Protein AF-A0A2J6WFN1-F1 (afdb_monomer)

Radius of gyration: 19.61 Å; Cα contacts (8 Å, |Δi|>4): 203; chains: 1; bounding box: 42×47×47 Å

Sequence (189 aa):
MKKLEEILKKLKEGGFMSLSLKEKKAVIREESRLYKKTTKKEKGKILDEFVKLTGYSRCYASYVLRTYGKKVIVELENGKRSFLKDGMYAMLERHVKIEPIKSDIALYDKIFILSPVWAGNLPAAVRSFLEDYNDSLKGKDVYLVSVSGFGERNKKFQLKFRKYLGREPMDSLMLKEDDMNKNLYSEKV

Organism: NCBI:txid693075

Nearest PDB structures (foldseek):
  3edo-assembly2_B  TM=5.941E-01  e=1.017E-04  Lactobacillus acidophilus NCFM
  7ttt-assembly1_A  TM=6.298E-01  e=2.401E-01  Homo sapiens
  7rro-assembly1_KM  TM=6.562E-01  e=8.947E-01  Bos taurus
  7ttn-assembly1_A  TM=5.206E-01  e=3.963E-01  Homo sapiens
  6gwd-assembly1_E  TM=7.244E-01  e=2.289E+00  Ovis aries

Structure (mmCIF, N/CA/C/O backbone):
data_AF-A0A2J6WFN1-F1
#
_entry.id   AF-A0A2J6WFN1-F1
#
loop_
_atom_site.group_PDB
_atom_site.id
_atom_site.type_symbol
_atom_site.label_atom_id
_atom_site.label_alt_id
_atom_site.label_comp_id
_atom_site.label_asym_id
_atom_site.label_entity_id
_atom_site.label_seq_id
_atom_site.pdbx_PDB_ins_code
_atom_site.Cartn_x
_atom_site.Cartn_y
_atom_site.Cartn_z
_atom_site.occupancy
_atom_site.B_iso_or_equiv
_atom_site.auth_seq_id
_atom_site.auth_comp_id
_atom_site.auth_asym_id
_atom_site.auth_atom_id
_atom_site.pdbx_PDB_model_num
ATOM 1 N N . MET A 1 1 ? 0.881 25.210 17.581 1.00 45.09 1 MET A N 1
ATOM 2 C CA . MET A 1 1 ? -0.361 25.178 18.383 1.00 45.09 1 MET A CA 1
ATOM 3 C C . MET A 1 1 ? -1.504 25.908 17.689 1.00 45.09 1 MET A C 1
ATOM 5 O O . MET A 1 1 ? -2.469 25.233 17.375 1.00 45.09 1 MET A O 1
ATOM 9 N N . LYS A 1 2 ? -1.340 27.171 17.260 1.00 42.28 2 LYS A N 1
ATOM 10 C CA . LYS A 1 2 ? -2.363 27.927 16.496 1.00 42.28 2 LYS A CA 1
ATOM 11 C C . LYS A 1 2 ? -3.015 27.167 15.322 1.00 42.28 2 LYS A C 1
ATOM 13 O O . LYS A 1 2 ? -4.229 27.117 15.218 1.00 42.28 2 LYS A O 1
ATOM 18 N N . LYS A 1 3 ? -2.220 26.477 14.492 1.00 47.38 3 LYS A N 1
ATOM 19 C CA . LYS A 1 3 ? -2.728 25.682 13.353 1.00 47.38 3 LYS A CA 1
ATOM 20 C C . LYS A 1 3 ? -3.531 24.437 13.768 1.00 47.38 3 LYS A C 1
ATOM 22 O O . LYS A 1 3 ? -4.382 23.989 13.018 1.00 47.38 3 LYS A O 1
ATOM 27 N N . LEU A 1 4 ? -3.248 23.867 14.942 1.00 45.09 4 LEU A N 1
ATOM 28 C CA . LEU A 1 4 ? -3.974 22.714 15.488 1.00 45.09 4 LEU A CA 1
ATOM 29 C C . LEU A 1 4 ? -5.296 23.159 16.123 1.00 45.09 4 LEU A C 1
ATOM 31 O O . LEU A 1 4 ? -6.308 22.500 15.936 1.00 45.09 4 LEU A O 1
ATOM 35 N N . GLU A 1 5 ? -5.296 24.295 16.818 1.00 55.50 5 GLU A N 1
ATOM 36 C CA . GLU A 1 5 ? -6.499 24.907 17.392 1.00 55.50 5 GLU A CA 1
ATOM 37 C C . GLU A 1 5 ? -7.469 25.379 16.309 1.00 55.50 5 GLU A C 1
ATOM 39 O O . GLU A 1 5 ? -8.671 25.196 16.441 1.00 55.50 5 GLU A O 1
ATOM 44 N N . GLU A 1 6 ? -6.954 25.908 15.201 1.00 55.41 6 GLU A N 1
ATOM 45 C CA . GLU A 1 6 ? -7.758 26.287 14.039 1.00 55.41 6 GLU A CA 1
ATOM 46 C C . GLU A 1 6 ? -8.382 25.067 13.343 1.00 55.41 6 GLU A C 1
ATOM 48 O O . GLU A 1 6 ? -9.548 25.104 12.957 1.00 55.41 6 GLU A O 1
ATOM 53 N N . ILE A 1 7 ? -7.644 23.952 13.259 1.00 56.00 7 ILE A N 1
ATOM 54 C CA . ILE A 1 7 ? -8.185 22.664 12.801 1.00 56.00 7 ILE A CA 1
ATOM 55 C C . ILE A 1 7 ? -9.274 22.186 13.771 1.00 56.00 7 ILE A C 1
ATOM 57 O O . ILE A 1 7 ? -10.364 21.853 13.331 1.00 56.00 7 ILE A O 1
ATOM 61 N N . LEU A 1 8 ? -9.036 22.224 15.086 1.00 56.22 8 LEU A N 1
ATOM 62 C CA . LEU A 1 8 ? -10.018 21.851 16.117 1.00 56.22 8 LEU A CA 1
ATOM 63 C C . LEU A 1 8 ? -11.257 22.757 16.139 1.00 56.22 8 LEU A C 1
ATOM 65 O O . LEU A 1 8 ? -12.349 22.290 16.454 1.00 56.22 8 LEU A O 1
ATOM 69 N N . LYS A 1 9 ? -11.111 24.031 15.777 1.00 61.75 9 LYS A N 1
ATOM 70 C CA . LYS A 1 9 ? -12.220 24.975 15.623 1.00 61.75 9 LYS A CA 1
ATOM 71 C C . LYS A 1 9 ? -13.064 24.629 14.393 1.00 61.75 9 LYS A C 1
ATOM 73 O O . LYS A 1 9 ? -14.265 24.427 14.533 1.00 61.75 9 LYS A O 1
ATOM 78 N N . LYS A 1 10 ? -12.428 24.405 13.237 1.00 55.19 10 LYS A N 1
ATOM 79 C CA . LYS A 1 10 ? -13.101 23.920 12.015 1.00 55.19 10 LYS A CA 1
ATOM 80 C C . LYS A 1 10 ? -13.772 22.553 12.210 1.00 55.19 10 LYS A C 1
ATOM 82 O O . LYS A 1 10 ? -14.840 22.312 11.657 1.00 55.19 10 LYS A O 1
ATOM 87 N N . LEU A 1 11 ? -13.182 21.684 13.039 1.00 54.38 11 LEU A N 1
ATOM 88 C CA . LEU A 1 11 ? -13.750 20.394 13.453 1.00 54.38 11 LEU A CA 1
ATOM 89 C C . LEU A 1 11 ? -15.050 20.549 14.261 1.00 54.38 11 LEU A C 1
ATOM 91 O O . LEU A 1 11 ? -15.949 19.722 14.127 1.00 54.38 11 LEU A O 1
ATOM 95 N N . LYS A 1 12 ? -15.165 21.598 15.085 1.00 56.56 12 LYS A N 1
ATOM 96 C CA . LYS A 1 12 ? -16.368 21.896 15.881 1.00 56.56 12 LYS A CA 1
ATOM 97 C C . LYS A 1 12 ? -17.466 22.604 15.079 1.00 56.56 12 LYS A C 1
ATOM 99 O O . LYS A 1 12 ? -18.633 22.469 15.426 1.00 56.56 12 LYS A O 1
ATOM 104 N N . GLU A 1 13 ? -17.108 23.316 14.012 1.00 53.03 13 GLU A N 1
ATOM 105 C CA . GLU A 1 13 ? -18.018 24.147 13.202 1.00 53.03 13 GLU A CA 1
ATOM 106 C C . GLU A 1 13 ? -18.737 23.386 12.066 1.00 53.03 13 GLU A C 1
ATOM 108 O O . GLU A 1 13 ? -19.465 23.988 11.285 1.00 53.03 13 GLU A O 1
ATOM 113 N N . GLY A 1 14 ? -18.601 22.056 11.978 1.00 45.75 14 GLY A N 1
ATOM 114 C CA . GLY A 1 14 ? -19.477 21.239 11.126 1.00 45.75 14 GLY A CA 1
ATOM 115 C C . GLY A 1 14 ? -19.187 21.294 9.622 1.00 45.75 14 GLY A C 1
ATOM 116 O O . GLY A 1 14 ? -20.071 20.973 8.832 1.00 45.75 14 GLY A O 1
ATOM 117 N N . GLY A 1 15 ? -17.955 21.631 9.217 1.00 44.47 15 GLY A N 1
ATOM 118 C CA . GLY A 1 15 ? -17.466 21.516 7.835 1.00 44.47 15 GLY A CA 1
ATOM 119 C C . GLY A 1 15 ? -17.347 20.058 7.371 1.00 44.47 15 GLY A C 1
ATOM 120 O O . GLY A 1 15 ? -16.253 19.530 7.176 1.00 44.47 15 GLY A O 1
ATOM 121 N N . PHE A 1 16 ? -18.483 19.380 7.244 1.00 44.78 16 PHE A N 1
ATOM 122 C CA . PHE A 1 16 ? -18.628 18.022 6.740 1.00 44.78 16 PHE A CA 1
ATOM 123 C C . PHE A 1 16 ? -18.402 18.006 5.230 1.00 44.78 16 PHE A C 1
ATOM 125 O O . PHE A 1 16 ? -19.349 18.051 4.460 1.00 44.78 16 PHE A O 1
ATOM 132 N N . MET A 1 17 ? -17.147 17.965 4.795 1.00 46.38 17 MET A N 1
ATOM 133 C CA . MET A 1 17 ? -16.710 17.067 3.724 1.00 46.38 17 MET A CA 1
ATOM 134 C C . MET A 1 17 ? -15.228 17.290 3.444 1.00 46.38 17 MET A C 1
ATOM 136 O O . MET A 1 17 ? -14.791 18.338 2.984 1.00 46.38 17 MET A O 1
ATOM 140 N N . SER A 1 18 ? -14.474 16.222 3.684 1.00 61.22 18 SER A N 1
ATOM 141 C CA . SER A 1 18 ? -13.062 16.040 3.359 1.00 61.22 18 SER A CA 1
ATOM 142 C C . SER A 1 18 ? -12.063 16.805 4.234 1.00 61.22 18 SER A C 1
ATOM 144 O O . SER A 1 18 ? -11.440 17.782 3.835 1.00 61.22 18 SER A O 1
ATOM 146 N N . LEU A 1 19 ? -11.770 16.237 5.412 1.00 71.25 19 LEU A N 1
ATOM 147 C CA . LEU A 1 19 ? -10.409 16.359 5.933 1.00 71.25 19 LEU A CA 1
ATOM 148 C C . LEU A 1 19 ? -9.429 16.003 4.806 1.00 71.25 19 LEU A C 1
ATOM 150 O O . LEU A 1 19 ? -9.542 14.929 4.198 1.00 71.25 19 LEU A O 1
ATOM 154 N N . SER A 1 20 ? -8.448 16.865 4.560 1.00 76.56 20 SER A N 1
ATOM 155 C CA . SER A 1 20 ? -7.338 16.551 3.664 1.00 76.56 20 SER A CA 1
ATOM 156 C C . SER A 1 20 ? -6.616 15.289 4.146 1.00 76.56 20 SER A C 1
ATOM 158 O O . SER A 1 20 ? -6.643 14.943 5.331 1.00 76.56 20 SER A O 1
ATOM 160 N N . LEU A 1 21 ? -5.890 14.597 3.263 1.00 78.19 21 LEU A N 1
ATOM 161 C CA . LEU A 1 21 ? -5.105 13.416 3.661 1.00 78.19 21 LEU A CA 1
ATOM 162 C C . LEU A 1 21 ? -4.118 13.721 4.796 1.00 78.19 21 LEU A C 1
ATOM 164 O O . LEU A 1 21 ? -3.837 12.862 5.636 1.00 78.19 21 LEU A O 1
ATOM 168 N N . LYS A 1 22 ? -3.596 14.951 4.838 1.00 81.38 22 LYS A N 1
ATOM 169 C CA . LYS A 1 22 ? -2.694 15.414 5.893 1.00 81.38 22 LYS A CA 1
ATOM 170 C C . LYS A 1 22 ? -3.413 15.529 7.235 1.00 81.38 22 LYS A C 1
ATOM 172 O O . LYS A 1 22 ? -2.872 15.083 8.246 1.00 81.38 22 LYS A O 1
ATOM 177 N N . GLU A 1 23 ? -4.625 16.071 7.240 1.00 84.00 23 GLU A N 1
ATOM 178 C CA . GLU A 1 23 ? -5.459 16.167 8.440 1.00 84.00 23 GLU A CA 1
ATOM 179 C C . GLU A 1 23 ? -5.938 14.786 8.888 1.00 84.00 23 GLU A C 1
ATOM 181 O O . GLU A 1 23 ? -5.760 14.445 10.054 1.00 84.00 23 GLU A O 1
ATOM 186 N N . LYS A 1 24 ? -6.407 13.930 7.967 1.00 86.19 24 LYS A N 1
ATOM 187 C CA . LYS A 1 24 ? -6.761 12.531 8.268 1.00 86.19 24 LYS A CA 1
ATOM 188 C C . LYS A 1 24 ? -5.597 11.791 8.931 1.00 86.19 24 LYS A C 1
ATOM 190 O O . LYS A 1 24 ? -5.793 11.132 9.948 1.00 86.19 24 LYS A O 1
ATOM 195 N N . LYS A 1 25 ? -4.368 11.932 8.416 1.00 88.19 25 LYS A N 1
ATOM 196 C CA . LYS A 1 25 ? -3.161 11.344 9.033 1.00 88.19 25 LYS A CA 1
ATOM 197 C C . LYS A 1 25 ? -2.904 11.875 10.445 1.00 88.19 25 LYS A C 1
ATOM 199 O O . LYS A 1 25 ? -2.521 11.096 11.316 1.00 88.19 25 LYS A O 1
ATOM 204 N N . ALA A 1 26 ? -3.099 13.174 10.675 1.00 88.81 26 ALA A N 1
ATOM 205 C CA . ALA A 1 26 ? -2.935 13.770 11.997 1.00 88.81 26 ALA A CA 1
ATOM 206 C C . ALA A 1 26 ? -3.977 13.233 12.991 1.00 88.81 26 ALA A C 1
ATOM 208 O O . ALA A 1 26 ? -3.600 12.820 14.084 1.00 88.81 26 ALA A O 1
ATOM 209 N N . VAL A 1 27 ? -5.246 13.148 12.585 1.00 90.06 27 VAL A N 1
ATOM 210 C CA . VAL A 1 27 ? -6.333 12.586 13.402 1.00 90.06 27 VAL A CA 1
ATOM 211 C C . VAL A 1 27 ? -6.066 11.117 13.729 1.00 90.06 27 VAL A C 1
ATOM 213 O O . VAL A 1 27 ? -6.077 10.748 14.897 1.00 90.06 27 VAL A O 1
ATOM 216 N N . ILE A 1 28 ? -5.728 10.283 12.733 1.00 92.62 28 ILE A N 1
ATOM 217 C CA . ILE A 1 28 ? -5.392 8.863 12.954 1.00 92.62 28 ILE A CA 1
ATOM 218 C C . ILE A 1 28 ? -4.278 8.724 14.000 1.00 92.62 28 ILE A C 1
ATOM 220 O O . ILE A 1 28 ? -4.342 7.851 14.869 1.00 92.62 28 ILE A O 1
ATOM 224 N N . ARG A 1 29 ? -3.246 9.576 13.932 1.00 92.75 29 ARG A N 1
ATOM 225 C CA . ARG A 1 29 ? -2.127 9.532 14.876 1.00 92.75 29 ARG A CA 1
ATOM 226 C C . ARG A 1 29 ? -2.580 9.743 16.315 1.00 92.75 29 ARG A C 1
ATOM 228 O O . ARG A 1 29 ? -2.153 8.974 17.174 1.00 92.75 29 ARG A O 1
ATOM 235 N N . GLU A 1 30 ? -3.403 10.752 16.571 1.00 91.50 30 GLU A N 1
ATOM 236 C CA . GLU A 1 30 ? -3.845 11.063 17.933 1.00 91.50 30 GLU A CA 1
ATOM 237 C C . GLU A 1 30 ? -4.893 10.057 18.430 1.00 91.50 30 GLU A C 1
ATOM 239 O O . GLU A 1 30 ? -4.715 9.461 19.494 1.00 91.50 30 GLU A O 1
ATOM 244 N N . GLU A 1 31 ? -5.899 9.747 17.611 1.00 92.62 31 GLU A N 1
ATOM 245 C CA . GLU A 1 31 ? -6.981 8.818 17.966 1.00 92.62 31 GLU A CA 1
ATOM 246 C C . GLU A 1 31 ? -6.478 7.389 18.193 1.00 92.62 31 GLU A C 1
ATOM 248 O O . GLU A 1 31 ? -6.938 6.686 19.092 1.00 92.62 31 GLU A O 1
ATOM 253 N N . SER A 1 32 ? -5.471 6.941 17.433 1.00 93.31 32 SER A N 1
ATOM 254 C CA . SER A 1 32 ? -4.923 5.588 17.598 1.00 93.31 32 SER A CA 1
ATOM 255 C C . SER A 1 32 ? -4.278 5.369 18.969 1.00 93.31 32 SER A C 1
ATOM 257 O O . SER A 1 32 ? -4.286 4.247 19.482 1.00 93.31 32 SER A O 1
ATOM 259 N N . ARG A 1 33 ? -3.712 6.421 19.578 1.00 92.38 33 ARG A N 1
ATOM 260 C CA . ARG A 1 33 ? -3.090 6.348 20.908 1.00 92.38 33 ARG A CA 1
ATOM 261 C C . ARG A 1 33 ? -4.142 6.130 21.979 1.00 92.38 33 ARG A C 1
ATOM 263 O O . ARG A 1 33 ? -3.936 5.280 22.844 1.00 92.38 33 ARG A O 1
ATOM 270 N N . LEU A 1 34 ? -5.246 6.872 21.890 1.00 91.44 34 LEU A N 1
ATOM 271 C CA . LEU A 1 34 ? -6.394 6.708 22.770 1.00 91.44 34 LEU A CA 1
ATOM 272 C C . LEU A 1 34 ? -6.984 5.322 22.550 1.00 91.44 34 LEU A C 1
ATOM 274 O O . LEU A 1 34 ? -6.896 4.492 23.447 1.00 91.44 34 LEU A O 1
ATOM 278 N N . TYR A 1 35 ? -7.420 5.012 21.327 1.00 93.69 35 TYR A N 1
ATOM 279 C CA . TYR A 1 35 ? -8.060 3.748 20.962 1.00 93.69 35 TYR A CA 1
ATOM 280 C C . TYR A 1 35 ? -7.323 2.504 21.484 1.00 93.69 35 TYR A C 1
ATOM 282 O O . TYR A 1 35 ? -7.956 1.553 21.933 1.00 93.69 35 TYR A O 1
ATOM 290 N N . LYS A 1 36 ? -5.985 2.483 21.472 1.00 93.00 36 LYS A N 1
ATOM 291 C CA . LYS A 1 36 ? -5.198 1.343 21.977 1.00 93.00 36 LYS A CA 1
ATOM 292 C C . LYS A 1 36 ? -5.225 1.178 23.501 1.00 93.00 36 LYS A C 1
ATOM 294 O O . LYS A 1 36 ? -5.060 0.053 23.962 1.00 93.00 36 LYS A O 1
ATOM 299 N N . LYS A 1 37 ? -5.423 2.257 24.261 1.00 93.06 37 LYS A N 1
ATOM 300 C CA . LYS A 1 37 ? -5.356 2.284 25.733 1.00 93.06 37 LYS A CA 1
ATOM 301 C C . LYS A 1 37 ? -6.715 2.169 26.431 1.00 93.06 37 LYS A C 1
ATOM 303 O O . LYS A 1 37 ? -6.742 1.951 27.634 1.00 93.06 37 LYS A O 1
ATOM 308 N N . THR A 1 38 ? -7.826 2.316 25.710 1.00 92.38 38 THR A N 1
ATOM 309 C CA . THR A 1 38 ? -9.173 2.357 26.311 1.00 92.38 38 THR A CA 1
ATOM 310 C C . THR A 1 38 ? -9.865 0.989 26.390 1.00 92.38 38 THR A C 1
ATOM 312 O O . THR A 1 38 ? -9.497 0.008 25.724 1.00 92.38 38 THR A O 1
ATOM 315 N N . THR A 1 39 ? -10.936 0.956 27.188 1.00 93.06 39 THR A N 1
ATOM 316 C CA . THR A 1 39 ? -11.862 -0.174 27.330 1.00 93.06 39 THR A CA 1
ATOM 317 C C . THR A 1 39 ? -12.743 -0.400 26.088 1.00 93.06 39 THR A C 1
ATOM 319 O O . THR A 1 39 ? -12.884 0.458 25.217 1.00 93.06 39 THR A O 1
ATOM 322 N N . LYS A 1 40 ? -13.406 -1.564 25.995 1.00 91.00 40 LYS A N 1
ATOM 323 C CA . LYS A 1 40 ? -14.287 -1.913 24.858 1.00 91.00 40 LYS A CA 1
ATOM 324 C C . LYS A 1 40 ? -15.426 -0.901 24.643 1.00 91.00 40 LYS A C 1
ATOM 326 O O . LYS A 1 40 ? -15.748 -0.597 23.497 1.00 91.00 40 LYS A O 1
ATOM 331 N N . LYS A 1 41 ? -16.019 -0.379 25.723 1.00 92.00 41 LYS A N 1
ATOM 332 C CA . LYS A 1 41 ? -17.135 0.582 25.662 1.00 92.00 41 LYS A CA 1
ATOM 333 C C . LYS A 1 41 ? -16.688 1.922 25.074 1.00 92.00 41 LYS A C 1
ATOM 335 O O . LYS A 1 41 ? -17.336 2.459 24.183 1.00 92.00 41 LYS A O 1
ATOM 340 N N . GLU A 1 42 ? -15.559 2.435 25.544 1.00 92.25 42 GLU A N 1
ATOM 341 C CA . GLU A 1 42 ? -14.969 3.696 25.078 1.00 92.25 42 GLU A CA 1
ATOM 342 C C . GLU A 1 42 ? -14.460 3.603 23.633 1.00 92.25 42 GLU A C 1
ATOM 344 O O . GLU A 1 42 ? -14.675 4.528 22.855 1.00 92.25 42 GLU A O 1
ATOM 349 N N . LYS A 1 43 ? -13.892 2.459 23.226 1.00 93.88 43 LYS A N 1
ATOM 350 C CA . LYS A 1 43 ? -13.533 2.191 21.821 1.00 93.88 43 LYS A CA 1
ATOM 351 C C . LYS A 1 43 ? -14.718 2.352 20.873 1.00 93.88 43 LYS A C 1
ATOM 353 O O . LYS A 1 43 ? -14.530 2.833 19.761 1.00 93.88 43 LYS A O 1
ATOM 358 N N . GLY A 1 44 ? -15.918 1.953 21.302 1.00 94.50 44 GLY A N 1
ATOM 359 C CA . GLY A 1 44 ? -17.145 2.149 20.530 1.00 94.50 44 GLY A CA 1
ATOM 360 C C . GLY A 1 44 ? -17.389 3.624 20.213 1.00 94.50 44 GLY A C 1
ATOM 361 O O . GLY A 1 44 ? -17.542 3.964 19.043 1.00 94.50 44 GLY A O 1
ATOM 362 N N . LYS A 1 45 ? -17.305 4.486 21.236 1.00 94.00 45 LYS A N 1
ATOM 363 C CA . LYS A 1 45 ? -17.482 5.941 21.103 1.00 94.00 45 LYS A CA 1
ATOM 364 C C . LYS A 1 45 ? -16.425 6.574 20.196 1.00 94.00 45 LYS A C 1
ATOM 366 O O . LYS A 1 45 ? -16.775 7.310 19.282 1.00 94.00 45 LYS A O 1
ATOM 371 N N . ILE A 1 46 ? -15.152 6.214 20.391 1.00 93.44 46 ILE A N 1
ATOM 372 C CA . ILE A 1 46 ? -14.050 6.692 19.539 1.00 93.44 46 ILE A CA 1
ATOM 373 C C . ILE A 1 46 ? -14.299 6.321 18.077 1.00 93.44 46 ILE A C 1
ATOM 375 O O . ILE A 1 46 ? -14.087 7.137 17.187 1.00 93.44 46 ILE A O 1
ATOM 379 N N . LEU A 1 47 ? -14.763 5.097 17.802 1.00 94.75 47 LEU A N 1
ATOM 380 C CA . LEU A 1 47 ? -15.060 4.685 16.431 1.00 94.75 47 LEU A CA 1
ATOM 381 C C . LEU A 1 47 ? -16.232 5.461 15.831 1.00 94.75 47 LEU A C 1
ATOM 383 O O . LEU A 1 47 ? -16.163 5.794 14.653 1.00 94.75 47 LEU A O 1
ATOM 387 N N . ASP A 1 48 ? -17.282 5.744 16.603 1.00 92.75 48 ASP A N 1
ATOM 388 C CA . ASP A 1 48 ? -18.429 6.526 16.126 1.00 92.75 48 ASP A CA 1
ATOM 389 C C . ASP A 1 48 ? -17.992 7.939 15.710 1.00 92.75 48 ASP A C 1
ATOM 391 O O . ASP A 1 48 ? -18.268 8.374 14.590 1.00 92.75 48 ASP A O 1
ATOM 395 N N . GLU A 1 49 ? -17.234 8.621 16.572 1.00 90.25 49 GLU A N 1
ATOM 396 C CA . GLU A 1 49 ? -16.699 9.962 16.308 1.00 90.25 49 GLU A CA 1
ATOM 397 C C . GLU A 1 49 ? -15.703 9.961 15.144 1.00 90.25 49 GLU A C 1
ATOM 399 O O . GLU A 1 49 ? -15.790 10.788 14.237 1.00 90.25 49 GLU A O 1
ATOM 404 N N . PHE A 1 50 ? -14.789 8.992 15.116 1.00 90.50 50 PHE A N 1
ATOM 405 C CA . PHE A 1 50 ? -13.768 8.893 14.081 1.00 90.50 50 PHE A CA 1
ATOM 406 C C . PHE A 1 50 ? -14.357 8.579 12.698 1.00 90.50 50 PHE A C 1
ATOM 408 O O . PHE A 1 50 ? -13.911 9.144 11.698 1.00 90.50 50 PHE A O 1
ATOM 415 N N . VAL A 1 51 ? -15.367 7.706 12.617 1.00 91.44 51 VAL A N 1
ATOM 416 C CA . VAL A 1 51 ? -16.099 7.424 11.368 1.00 91.44 51 VAL A CA 1
ATOM 417 C C . VAL A 1 51 ? -16.817 8.678 10.890 1.00 91.44 51 VAL A C 1
ATOM 419 O O . VAL A 1 51 ? -16.657 9.063 9.732 1.00 91.44 51 VAL A O 1
ATOM 422 N N . LYS A 1 52 ? -17.535 9.353 11.796 1.00 86.88 52 LYS A N 1
ATOM 423 C CA . LYS A 1 52 ? -18.232 10.610 11.510 1.00 86.88 52 LYS A CA 1
ATOM 424 C C . LYS A 1 52 ? -17.270 11.678 10.976 1.00 86.88 52 LYS A C 1
ATOM 426 O O . LYS A 1 52 ? -17.606 12.399 10.044 1.00 86.88 52 LYS A O 1
ATOM 431 N N . LEU A 1 53 ? -16.063 11.736 11.533 1.00 84.56 53 LEU A N 1
ATOM 432 C CA . LEU A 1 53 ? -15.048 12.715 11.173 1.00 84.56 53 LEU A CA 1
ATOM 433 C C . LEU A 1 53 ? -14.317 12.406 9.853 1.00 84.56 53 LEU A C 1
ATOM 435 O O . LEU A 1 53 ? -14.019 13.302 9.064 1.00 84.56 53 LEU A O 1
ATOM 439 N N . THR A 1 54 ? -13.961 11.144 9.620 1.00 85.06 54 THR A N 1
ATOM 440 C CA . THR A 1 54 ? -13.093 10.761 8.492 1.00 85.06 54 THR A CA 1
ATOM 441 C C . THR A 1 54 ? -13.852 10.272 7.263 1.00 85.06 54 THR A C 1
ATOM 443 O O . THR A 1 54 ? -13.276 10.258 6.169 1.00 85.06 54 THR A O 1
ATOM 446 N N . GLY A 1 55 ? -15.112 9.864 7.441 1.00 84.69 55 GLY A N 1
ATOM 447 C CA . GLY A 1 55 ? -15.923 9.184 6.431 1.00 84.69 55 GLY A CA 1
ATOM 448 C C . GLY A 1 55 ? -15.503 7.733 6.175 1.00 84.69 55 GLY A C 1
ATOM 449 O O . GLY A 1 55 ? -15.945 7.129 5.204 1.00 84.69 55 GLY A O 1
ATOM 450 N N . TYR A 1 56 ? -14.615 7.160 6.992 1.00 89.31 56 TYR A N 1
ATOM 451 C CA . TYR A 1 56 ? -14.179 5.773 6.828 1.00 89.31 56 TYR A CA 1
ATOM 452 C C . TYR A 1 56 ? -15.245 4.777 7.272 1.00 89.31 56 TYR A C 1
ATOM 454 O O . TYR A 1 56 ? -16.003 5.035 8.202 1.00 89.31 56 TYR A O 1
ATOM 462 N N . SER A 1 57 ? -15.246 3.583 6.673 1.00 91.19 57 SER A N 1
ATOM 463 C CA . SER A 1 57 ? -16.058 2.485 7.196 1.00 91.19 57 SER A CA 1
ATOM 464 C C . SER A 1 57 ? -15.608 2.127 8.614 1.00 91.19 57 SER A C 1
ATOM 466 O O . SER A 1 57 ? -14.419 2.179 8.943 1.00 91.19 57 SER A O 1
ATOM 468 N N . ARG A 1 58 ? -16.549 1.712 9.467 1.00 93.62 58 ARG A N 1
ATOM 469 C CA . ARG A 1 58 ? -16.248 1.331 10.857 1.00 93.62 58 ARG A CA 1
ATOM 470 C C . ARG A 1 58 ? -15.192 0.226 10.952 1.00 93.62 58 ARG A C 1
ATOM 472 O O . ARG A 1 58 ? -14.344 0.253 11.843 1.00 93.62 58 ARG A O 1
ATOM 479 N N . CYS A 1 59 ? -15.225 -0.728 10.020 1.00 92.62 59 CYS A N 1
ATOM 480 C CA . CYS A 1 59 ? -14.237 -1.799 9.938 1.00 92.62 59 CYS A CA 1
ATOM 481 C C . CYS A 1 59 ? -12.838 -1.238 9.651 1.00 92.62 59 CYS A C 1
ATOM 483 O O . CYS A 1 59 ? -11.893 -1.522 10.391 1.00 92.62 59 CYS A O 1
ATOM 485 N N . TYR A 1 60 ? -12.714 -0.377 8.635 1.00 91.44 60 TYR A N 1
ATOM 486 C CA . TYR A 1 60 ? -11.439 0.247 8.295 1.00 91.44 60 TYR A CA 1
ATOM 487 C C . TYR A 1 60 ? -10.937 1.176 9.407 1.00 91.44 60 TYR A C 1
ATOM 489 O O . TYR A 1 60 ? -9.754 1.148 9.734 1.00 91.44 60 TYR A O 1
ATOM 497 N N . ALA A 1 61 ? -11.832 1.920 10.060 1.00 94.19 61 ALA A N 1
ATOM 498 C CA . ALA A 1 61 ? -11.525 2.721 11.241 1.00 94.19 61 ALA A CA 1
ATOM 499 C C . ALA A 1 61 ? -10.919 1.877 12.376 1.00 94.19 61 ALA A C 1
ATOM 501 O O . ALA A 1 61 ? -9.847 2.196 12.892 1.00 94.19 61 ALA A O 1
ATOM 502 N N . SER A 1 62 ? -11.550 0.753 12.734 1.00 95.44 62 SER A N 1
ATOM 503 C CA . SER A 1 62 ? -11.013 -0.151 13.761 1.00 95.44 62 SER A CA 1
ATOM 504 C C . SER A 1 62 ? -9.652 -0.714 13.372 1.00 95.44 62 SER A C 1
ATOM 506 O O . SER A 1 62 ? -8.746 -0.783 14.208 1.00 95.44 62 SER A O 1
ATOM 508 N N . TYR A 1 63 ? -9.501 -1.106 12.106 1.00 94.06 63 TYR A N 1
ATOM 509 C CA . TYR A 1 63 ? -8.249 -1.621 11.579 1.00 94.06 63 TYR A CA 1
ATOM 510 C C . TYR A 1 63 ? -7.141 -0.568 11.664 1.00 94.06 63 TYR A C 1
ATOM 512 O O . TYR A 1 63 ? -6.139 -0.809 12.336 1.00 94.06 63 TYR A O 1
ATOM 520 N N . VAL A 1 64 ? -7.339 0.611 11.064 1.00 93.62 64 VAL A N 1
ATOM 521 C CA . VAL A 1 64 ? -6.310 1.654 10.978 1.00 93.62 64 VAL A CA 1
ATOM 522 C C . VAL A 1 64 ? -5.895 2.146 12.361 1.00 93.62 64 VAL A C 1
ATOM 524 O O . VAL A 1 64 ? -4.703 2.273 12.616 1.00 93.62 64 VAL A O 1
ATOM 527 N N . LEU A 1 65 ? -6.832 2.336 13.299 1.00 94.94 65 LEU A N 1
ATOM 528 C CA . LEU A 1 65 ? -6.499 2.766 14.662 1.00 94.94 65 LEU A CA 1
ATOM 529 C C . LEU A 1 65 ? -5.729 1.684 15.436 1.00 94.94 65 LEU A C 1
ATOM 531 O O . LEU A 1 65 ? -4.807 1.993 16.195 1.00 94.94 65 LEU A O 1
ATOM 535 N N . ARG A 1 66 ? -6.055 0.403 15.224 1.00 93.81 66 ARG A N 1
ATOM 536 C CA . ARG A 1 66 ? -5.373 -0.733 15.866 1.00 93.81 66 ARG A CA 1
ATOM 537 C C . ARG A 1 66 ? -3.962 -0.944 15.322 1.00 93.81 66 ARG A C 1
ATOM 539 O O . ARG A 1 66 ? -3.043 -1.227 16.095 1.00 93.81 66 ARG A O 1
ATOM 546 N N . THR A 1 67 ? -3.790 -0.839 14.008 1.00 90.88 67 THR A N 1
ATOM 547 C CA . THR A 1 67 ? -2.531 -1.146 13.317 1.00 90.88 67 THR A CA 1
ATOM 548 C C . THR A 1 67 ? -1.634 0.068 13.135 1.00 90.88 67 THR A C 1
ATOM 550 O O . THR A 1 67 ? -0.460 -0.115 12.832 1.00 90.88 67 THR A O 1
ATOM 553 N N . TYR A 1 68 ? -2.121 1.290 13.386 1.00 91.00 68 TYR A N 1
ATOM 554 C CA . TYR A 1 68 ? -1.335 2.511 13.224 1.00 91.00 68 TYR A CA 1
ATOM 555 C C . TYR A 1 68 ? 0.049 2.400 13.881 1.00 91.00 68 TYR A C 1
ATOM 557 O O . TYR A 1 68 ? 0.165 2.069 15.063 1.00 91.00 68 TYR A O 1
ATOM 565 N N . GLY A 1 69 ? 1.108 2.666 13.118 1.00 82.81 69 GLY A N 1
ATOM 566 C CA . GLY A 1 69 ? 2.496 2.568 13.578 1.00 82.81 69 GLY A CA 1
ATOM 567 C C . GLY A 1 69 ? 3.109 1.162 13.527 1.00 82.81 69 GLY A C 1
ATOM 568 O O . GLY A 1 69 ? 4.329 1.057 13.609 1.00 82.81 69 GLY A O 1
ATOM 569 N N . LYS A 1 70 ? 2.321 0.096 13.325 1.00 82.75 70 LYS A N 1
ATOM 570 C CA . LYS A 1 70 ? 2.861 -1.223 12.974 1.00 82.75 70 LYS A CA 1
ATOM 571 C C . LYS A 1 70 ? 3.271 -1.202 11.503 1.00 82.75 70 LYS A C 1
ATOM 573 O O . LYS A 1 70 ? 2.468 -0.855 10.640 1.00 82.75 70 LYS A O 1
ATOM 578 N N . LYS 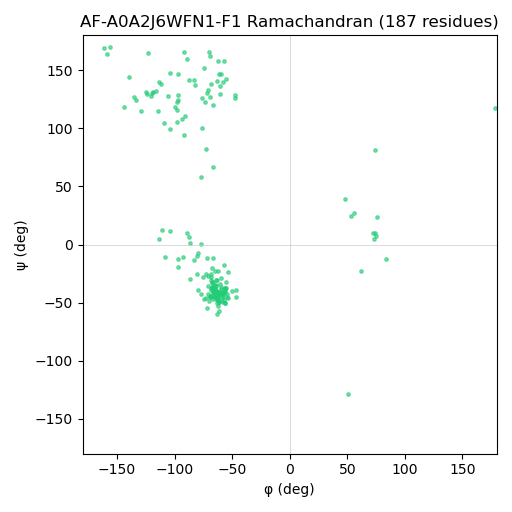A 1 71 ? 4.520 -1.565 11.220 1.00 76.00 71 LYS A N 1
ATOM 579 C CA . LYS A 1 71 ? 5.040 -1.730 9.860 1.00 76.00 71 LYS A CA 1
ATOM 580 C C . LYS A 1 71 ? 5.589 -3.142 9.735 1.00 76.00 71 LYS A C 1
ATOM 582 O O . LYS A 1 71 ? 6.37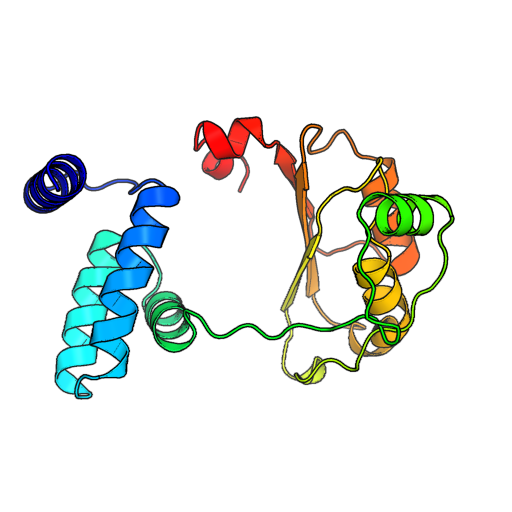4 -3.559 10.581 1.00 76.00 71 LYS A O 1
ATOM 587 N N . VAL A 1 72 ? 5.183 -3.855 8.693 1.00 70.88 72 VAL A N 1
ATOM 588 C CA . VAL A 1 72 ? 5.878 -5.066 8.255 1.00 70.88 72 VAL A CA 1
ATOM 589 C C . VAL A 1 72 ? 6.849 -4.607 7.180 1.00 70.88 72 VAL A C 1
ATOM 591 O O . VAL A 1 72 ? 6.427 -4.155 6.119 1.00 70.88 72 VAL A O 1
ATOM 594 N N . ILE A 1 73 ? 8.136 -4.604 7.511 1.00 73.06 73 ILE A N 1
ATOM 595 C CA . ILE A 1 73 ? 9.202 -4.286 6.566 1.00 73.06 73 ILE A CA 1
ATOM 596 C C . ILE A 1 73 ? 9.731 -5.621 6.065 1.00 73.06 73 ILE A C 1
ATOM 598 O O . ILE A 1 73 ? 10.022 -6.499 6.871 1.00 73.06 73 ILE A O 1
ATOM 602 N N . VAL A 1 74 ? 9.804 -5.754 4.747 1.00 71.75 74 VAL A N 1
ATOM 603 C CA . VAL A 1 74 ? 10.540 -6.824 4.081 1.00 71.75 74 VAL A CA 1
ATOM 604 C C . VAL A 1 74 ? 11.868 -6.220 3.650 1.00 71.75 74 VAL A C 1
ATOM 606 O O . VAL A 1 74 ? 11.886 -5.215 2.927 1.00 71.75 74 VAL A O 1
ATOM 609 N N . GLU A 1 75 ? 12.968 -6.753 4.172 1.00 73.19 75 GLU A N 1
ATOM 610 C CA . GLU A 1 75 ? 14.307 -6.282 3.830 1.00 73.19 75 GLU A CA 1
ATOM 611 C C . GLU A 1 75 ? 14.870 -7.021 2.613 1.00 73.19 75 GLU A C 1
ATOM 613 O O . GLU A 1 75 ? 14.398 -8.084 2.215 1.00 73.19 75 GLU A O 1
ATOM 618 N N . LEU A 1 76 ? 15.865 -6.401 1.978 1.00 72.12 76 LEU A N 1
ATOM 619 C CA . LEU A 1 76 ? 16.719 -7.097 1.023 1.00 72.12 76 LEU A CA 1
ATOM 620 C C . LEU A 1 76 ? 17.776 -7.834 1.837 1.00 72.12 76 LEU A C 1
ATOM 622 O O . LEU A 1 76 ? 18.358 -7.224 2.733 1.00 72.12 76 LEU A O 1
ATOM 626 N N . GLU A 1 77 ? 18.083 -9.079 1.482 1.00 66.25 77 GLU A N 1
ATOM 627 C CA . GLU A 1 77 ? 18.982 -9.961 2.252 1.00 66.25 77 GLU A CA 1
ATOM 628 C C . GLU A 1 77 ? 20.368 -9.335 2.547 1.00 66.25 77 GLU A C 1
ATOM 630 O O . GLU A 1 77 ? 21.005 -9.659 3.541 1.00 66.25 77 GLU A O 1
ATOM 635 N N . ASN A 1 78 ? 20.818 -8.362 1.738 1.00 64.12 78 ASN A N 1
ATOM 636 C CA . ASN A 1 78 ? 22.111 -7.681 1.899 1.00 64.12 78 ASN A CA 1
ATOM 637 C C . ASN A 1 78 ? 22.045 -6.251 2.482 1.00 64.12 78 ASN A C 1
ATOM 639 O O . ASN A 1 78 ? 23.046 -5.531 2.427 1.00 64.12 78 ASN A O 1
ATOM 643 N N . GLY A 1 79 ? 20.894 -5.819 3.016 1.00 55.94 79 GLY A N 1
ATOM 644 C CA . GLY A 1 79 ? 20.707 -4.704 3.969 1.00 55.94 79 GLY A CA 1
ATOM 645 C C . GLY A 1 79 ? 21.092 -3.265 3.563 1.00 55.94 79 GLY A C 1
ATOM 646 O O . GLY A 1 79 ? 20.563 -2.302 4.119 1.00 55.94 79 GLY A O 1
ATOM 647 N N . LYS A 1 80 ? 21.985 -3.049 2.590 1.00 60.94 80 LYS A N 1
ATOM 648 C CA . LYS A 1 80 ? 22.491 -1.717 2.221 1.00 60.94 80 LYS A CA 1
ATOM 649 C C . LYS A 1 80 ? 21.644 -1.093 1.118 1.00 60.94 80 LYS A C 1
ATOM 651 O O . LYS A 1 80 ? 21.901 -1.296 -0.067 1.00 60.94 80 LYS A O 1
ATOM 656 N N . ARG A 1 81 ? 20.670 -0.278 1.526 1.00 63.88 81 ARG A N 1
ATOM 657 C CA . ARG A 1 81 ? 19.887 0.581 0.627 1.00 63.88 81 ARG A CA 1
ATOM 658 C C . ARG A 1 81 ? 20.747 1.732 0.121 1.00 63.88 81 ARG A C 1
ATOM 660 O O . ARG A 1 81 ? 21.396 2.429 0.898 1.00 63.88 81 ARG A O 1
ATOM 667 N N . SER A 1 82 ? 20.742 1.950 -1.184 1.00 68.62 82 SER A N 1
ATOM 668 C CA . SER A 1 82 ? 21.352 3.127 -1.793 1.00 68.62 82 SER A CA 1
ATOM 669 C C . SER A 1 82 ? 20.473 3.525 -2.956 1.00 68.62 82 SER A C 1
ATOM 671 O O . SER A 1 82 ? 20.339 2.757 -3.897 1.00 68.62 82 SER A O 1
ATOM 673 N N . PHE A 1 83 ? 19.906 4.730 -2.907 1.00 68.25 83 PHE A N 1
ATOM 674 C CA . PHE A 1 83 ? 18.969 5.220 -3.921 1.00 68.25 83 PHE A CA 1
ATOM 675 C C . PHE A 1 83 ? 19.500 5.051 -5.356 1.00 68.25 83 PHE A C 1
ATOM 677 O O . PHE A 1 83 ? 18.768 4.626 -6.246 1.00 68.25 83 PHE A O 1
ATOM 684 N N . LEU A 1 84 ? 20.798 5.299 -5.564 1.00 68.88 84 LEU A N 1
ATOM 685 C CA . LEU A 1 84 ? 21.461 5.097 -6.853 1.00 68.88 84 LEU A CA 1
ATOM 686 C C . LEU A 1 84 ? 21.576 3.616 -7.231 1.00 68.88 84 LEU A C 1
ATOM 688 O O . LEU A 1 84 ? 21.275 3.255 -8.366 1.00 68.88 84 LEU A O 1
ATOM 692 N N . LYS A 1 85 ? 21.979 2.748 -6.293 1.00 72.81 85 LYS A N 1
ATOM 693 C CA . LYS A 1 85 ? 22.076 1.300 -6.547 1.00 72.81 85 LYS A CA 1
ATOM 694 C C . LYS A 1 85 ? 20.706 0.682 -6.783 1.00 72.81 85 LYS A C 1
ATOM 696 O O . LYS A 1 85 ? 20.559 -0.107 -7.700 1.00 72.81 85 LYS A O 1
ATOM 701 N N . ASP A 1 86 ? 19.706 1.083 -6.013 1.00 72.94 86 ASP A N 1
ATOM 702 C CA . ASP A 1 86 ? 18.337 0.587 -6.095 1.00 72.94 86 ASP A CA 1
ATOM 703 C C . ASP A 1 86 ? 17.661 1.040 -7.399 1.00 72.94 86 ASP A C 1
ATOM 705 O O . ASP A 1 86 ? 16.999 0.244 -8.069 1.00 72.94 86 ASP A O 1
ATOM 709 N N . GLY A 1 87 ? 17.907 2.285 -7.826 1.00 73.56 87 GLY A N 1
ATOM 710 C CA . GLY A 1 87 ? 17.526 2.772 -9.153 1.00 73.56 87 GLY A CA 1
ATOM 711 C C . GLY A 1 87 ? 18.239 2.017 -10.281 1.00 73.56 87 GLY A C 1
ATOM 712 O O . GLY A 1 87 ? 17.605 1.611 -11.256 1.00 73.56 87 GLY A O 1
ATOM 713 N N . MET A 1 88 ? 19.538 1.746 -10.127 1.00 70.88 88 MET A N 1
ATOM 714 C CA . MET A 1 88 ? 20.309 0.948 -11.083 1.00 70.88 88 MET A CA 1
ATOM 715 C C . MET A 1 88 ? 19.827 -0.510 -11.133 1.00 70.88 88 MET A C 1
ATOM 717 O O . MET A 1 88 ? 19.679 -1.053 -12.219 1.00 70.88 88 MET A O 1
ATOM 721 N N . TYR A 1 89 ? 19.498 -1.140 -10.006 1.00 76.62 89 TYR A N 1
ATOM 722 C CA . TYR A 1 89 ? 18.915 -2.487 -9.955 1.00 76.62 89 TYR A CA 1
ATOM 723 C C . TYR A 1 89 ? 17.502 -2.537 -10.545 1.00 76.62 89 TYR A C 1
ATOM 725 O O . TYR A 1 89 ? 17.106 -3.544 -11.141 1.00 76.62 89 TYR A O 1
ATOM 733 N N . ALA A 1 90 ? 16.731 -1.454 -10.422 1.00 73.94 90 ALA A N 1
ATOM 734 C CA . ALA A 1 90 ? 15.462 -1.314 -11.126 1.00 73.94 90 ALA A CA 1
ATOM 735 C C . ALA A 1 90 ? 15.667 -1.267 -12.651 1.00 73.94 90 ALA A C 1
ATOM 737 O O . ALA A 1 90 ? 14.907 -1.892 -13.393 1.00 73.94 90 ALA A O 1
ATOM 738 N N . MET A 1 91 ? 16.712 -0.571 -13.110 1.00 73.75 91 MET A N 1
ATOM 739 C CA . MET A 1 91 ? 17.059 -0.448 -14.528 1.00 73.75 91 MET A CA 1
ATOM 740 C C . MET A 1 91 ? 17.644 -1.738 -15.118 1.00 73.75 91 MET A C 1
ATOM 742 O O . MET A 1 91 ? 17.205 -2.157 -16.184 1.00 73.75 91 MET A O 1
ATOM 746 N N . LEU A 1 92 ? 18.590 -2.370 -14.417 1.00 77.19 92 LEU A N 1
ATOM 747 C CA . LEU A 1 92 ? 19.295 -3.592 -14.828 1.00 77.19 92 LEU A CA 1
ATOM 748 C C . LEU A 1 92 ? 18.461 -4.870 -14.658 1.00 77.19 92 LEU A C 1
ATOM 750 O O . LEU A 1 92 ? 18.964 -5.957 -14.909 1.00 77.19 92 LEU A O 1
ATOM 754 N N . GLU A 1 93 ? 17.219 -4.758 -14.181 1.00 77.38 93 GLU A N 1
ATOM 755 C CA . GLU A 1 93 ? 16.302 -5.887 -13.964 1.00 77.38 93 GLU A CA 1
ATOM 756 C C . GLU A 1 93 ? 16.884 -7.029 -13.113 1.00 77.38 93 GLU A C 1
ATOM 758 O O . GLU A 1 93 ? 16.403 -8.157 -13.145 1.00 77.38 93 GLU A O 1
ATOM 763 N N . ARG A 1 94 ? 17.873 -6.729 -12.265 1.00 76.62 94 ARG A N 1
ATOM 764 C CA . ARG A 1 94 ? 18.517 -7.726 -11.408 1.00 76.62 94 ARG A CA 1
ATOM 765 C C . ARG A 1 94 ? 17.533 -8.245 -10.365 1.00 76.62 94 ARG A C 1
ATOM 767 O O . ARG A 1 94 ? 17.038 -7.447 -9.565 1.00 76.62 94 ARG A O 1
ATOM 774 N N . HIS A 1 95 ? 17.271 -9.549 -10.363 1.00 81.56 95 HIS A N 1
ATOM 775 C CA . HIS A 1 95 ? 16.523 -10.197 -9.290 1.00 81.56 95 HIS A CA 1
ATOM 776 C C . HIS A 1 95 ? 17.275 -10.014 -7.962 1.00 81.56 95 HIS A C 1
ATOM 778 O O . HIS A 1 95 ? 18.490 -10.233 -7.883 1.00 81.56 95 HIS A O 1
ATOM 784 N N . VAL A 1 96 ? 16.567 -9.547 -6.936 1.00 83.81 96 VAL A N 1
ATOM 785 C CA . VAL A 1 96 ? 17.120 -9.305 -5.598 1.00 83.81 96 VAL A CA 1
ATOM 786 C C . VAL A 1 96 ? 16.398 -10.182 -4.591 1.00 83.81 96 VAL A C 1
ATOM 788 O O . VAL A 1 96 ? 15.174 -10.190 -4.562 1.00 83.81 96 VAL A O 1
ATOM 791 N N . LYS A 1 97 ? 17.131 -10.890 -3.739 1.00 85.06 97 LYS A N 1
ATOM 792 C CA . LYS A 1 97 ? 16.498 -11.704 -2.705 1.00 85.06 97 LYS A CA 1
ATOM 793 C C . LYS A 1 97 ? 15.845 -10.808 -1.654 1.00 85.06 97 LYS A C 1
ATOM 795 O O . LYS A 1 97 ? 16.486 -9.896 -1.116 1.00 85.06 97 LYS A O 1
ATOM 800 N N . ILE A 1 98 ? 14.568 -11.063 -1.404 1.00 87.44 98 ILE A N 1
ATOM 801 C CA . ILE A 1 98 ? 13.772 -10.417 -0.363 1.00 87.44 98 ILE A CA 1
ATOM 802 C C . ILE A 1 98 ? 13.604 -11.380 0.808 1.00 87.44 98 ILE A C 1
ATOM 804 O O . ILE A 1 98 ? 13.524 -12.593 0.619 1.00 87.44 98 ILE A O 1
ATOM 808 N N . GLU A 1 99 ? 13.536 -10.849 2.025 1.00 86.31 99 GLU A N 1
ATOM 809 C CA . GLU A 1 99 ? 13.110 -11.659 3.162 1.00 86.31 99 GLU A CA 1
ATOM 810 C C . GLU A 1 99 ? 11.692 -12.212 2.928 1.00 86.31 99 GLU A C 1
ATOM 812 O O . GLU A 1 99 ? 10.852 -11.533 2.324 1.00 86.31 99 GLU A O 1
ATOM 817 N N . PRO A 1 100 ? 11.379 -13.422 3.422 1.00 86.06 100 PRO A N 1
ATOM 818 C CA . PRO A 1 100 ? 10.039 -13.962 3.295 1.00 86.06 100 PRO A CA 1
ATOM 819 C C . PRO A 1 100 ? 8.987 -13.046 3.925 1.00 86.06 100 PRO A C 1
ATOM 821 O O . PRO A 1 100 ? 9.179 -12.482 5.009 1.00 86.06 100 PRO A O 1
ATOM 824 N N . ILE A 1 101 ? 7.841 -12.912 3.260 1.00 87.31 101 ILE A N 1
ATOM 825 C CA . ILE A 1 101 ? 6.713 -12.185 3.836 1.00 87.31 101 ILE A CA 1
ATOM 826 C C . ILE A 1 101 ? 6.232 -12.903 5.100 1.00 87.31 101 ILE A C 1
ATOM 828 O O . ILE A 1 101 ? 6.154 -14.126 5.165 1.00 87.31 101 ILE A O 1
ATOM 832 N N . LYS A 1 102 ? 5.866 -12.128 6.121 1.00 84.00 102 LYS A N 1
ATOM 833 C CA . LYS A 1 102 ? 5.380 -12.681 7.398 1.00 84.00 102 LYS A CA 1
ATOM 834 C C . LYS A 1 102 ? 3.907 -13.099 7.363 1.00 84.00 102 LYS A C 1
ATOM 836 O O . LYS A 1 102 ? 3.417 -13.656 8.337 1.00 84.00 1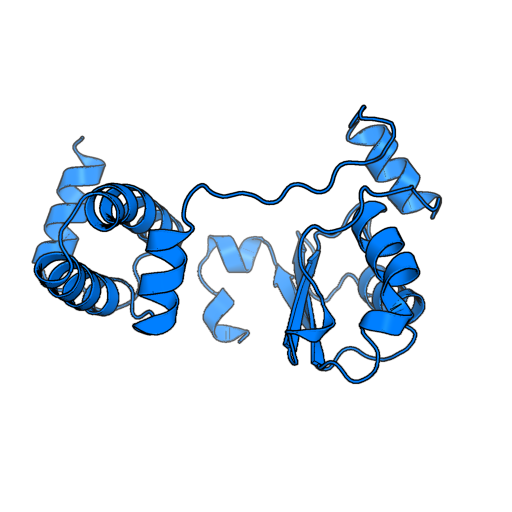02 LYS A O 1
ATOM 841 N N . SER A 1 103 ? 3.188 -12.752 6.297 1.00 82.12 103 SER A N 1
ATOM 842 C CA . SER A 1 103 ? 1.749 -12.978 6.162 1.00 82.12 103 SER A CA 1
ATOM 843 C C . SER A 1 103 ? 1.482 -14.025 5.096 1.00 82.12 103 SER A C 1
ATOM 845 O O . SER A 1 103 ? 2.071 -13.958 4.022 1.00 82.12 103 SER A O 1
ATOM 847 N N . ASP A 1 104 ? 0.549 -14.932 5.367 1.00 87.31 104 ASP A N 1
ATOM 848 C CA . ASP A 1 104 ? 0.093 -15.912 4.386 1.00 87.31 104 ASP A CA 1
ATOM 849 C C . ASP A 1 104 ? -0.793 -15.237 3.325 1.00 87.31 104 ASP A C 1
ATOM 851 O O . ASP A 1 104 ? -1.795 -14.598 3.654 1.00 87.31 104 ASP A O 1
ATOM 855 N N . ILE A 1 105 ? -0.405 -15.357 2.051 1.00 89.44 105 ILE A N 1
ATOM 856 C CA . ILE A 1 105 ? -1.145 -14.812 0.902 1.00 89.44 105 ILE A CA 1
ATOM 857 C C . ILE A 1 105 ? -2.465 -15.562 0.699 1.00 89.44 105 ILE A C 1
ATOM 859 O O . ILE A 1 105 ? -3.441 -14.962 0.246 1.00 89.44 105 ILE A O 1
ATOM 863 N N . ALA A 1 106 ? -2.528 -16.849 1.054 1.00 89.38 106 ALA A N 1
ATOM 864 C CA . ALA A 1 106 ? -3.697 -17.686 0.808 1.00 89.38 106 ALA A CA 1
ATOM 865 C C . ALA A 1 106 ? -4.964 -17.143 1.490 1.00 89.38 106 ALA A C 1
ATOM 867 O O . ALA A 1 106 ? -6.054 -17.300 0.940 1.00 89.38 106 ALA A O 1
ATOM 868 N N . LEU A 1 107 ? -4.804 -16.431 2.613 1.00 89.19 107 LEU A N 1
ATOM 869 C CA . LEU A 1 107 ? -5.871 -15.800 3.399 1.00 89.19 107 LEU A CA 1
ATOM 870 C C . LEU A 1 107 ? -6.594 -14.644 2.692 1.00 89.19 107 LEU A C 1
ATOM 872 O O . LEU A 1 107 ? -7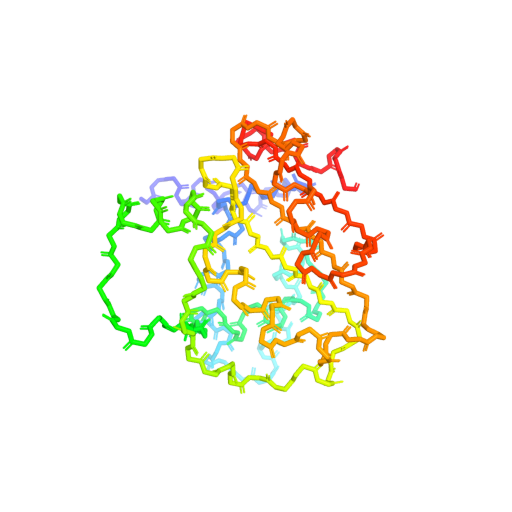.603 -14.158 3.202 1.00 89.19 107 LEU A O 1
ATOM 876 N N . TYR A 1 108 ? -6.069 -14.158 1.567 1.00 91.50 108 TYR A N 1
ATOM 877 C CA . TYR A 1 108 ? -6.595 -12.985 0.880 1.00 91.50 108 TYR A CA 1
ATOM 878 C C . TYR A 1 108 ? -7.111 -13.355 -0.500 1.00 91.50 108 TYR A C 1
ATOM 880 O O . TYR A 1 108 ? -6.399 -13.982 -1.277 1.00 91.50 108 TYR A O 1
ATOM 888 N N . ASP A 1 109 ? -8.318 -12.913 -0.838 1.00 91.75 109 ASP A N 1
ATOM 889 C CA . ASP A 1 109 ? -8.851 -13.028 -2.203 1.00 91.75 109 ASP A CA 1
ATOM 890 C C . ASP A 1 109 ? -8.434 -11.842 -3.076 1.00 91.75 109 ASP A C 1
ATOM 892 O O . ASP A 1 109 ? -8.265 -11.984 -4.281 1.00 91.75 109 ASP A O 1
ATOM 896 N N . LYS A 1 110 ? -8.242 -10.671 -2.453 1.00 94.12 110 L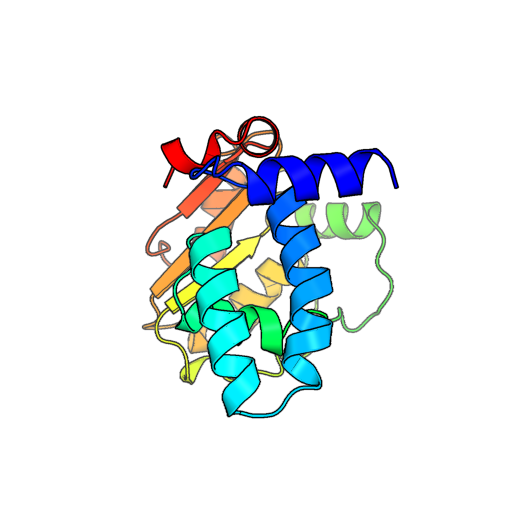YS A N 1
ATOM 897 C CA . LYS A 1 110 ? -7.903 -9.398 -3.103 1.00 94.12 110 LYS A CA 1
ATOM 898 C C . LYS A 1 110 ? -6.566 -8.882 -2.602 1.00 94.12 110 LYS A C 1
ATOM 900 O O . LYS A 1 110 ? -6.352 -8.775 -1.394 1.00 94.12 110 LYS A O 1
ATOM 905 N N . ILE A 1 111 ? -5.685 -8.521 -3.529 1.00 94.69 111 ILE A N 1
ATOM 906 C CA . ILE A 1 111 ? -4.310 -8.109 -3.248 1.00 94.69 111 ILE A CA 1
ATOM 907 C C . ILE A 1 111 ? -4.036 -6.790 -3.959 1.00 94.69 111 ILE A C 1
ATOM 909 O O . ILE A 1 111 ? -4.011 -6.722 -5.182 1.00 94.69 111 ILE A O 1
ATOM 913 N N . PHE A 1 112 ? -3.793 -5.735 -3.184 1.00 95.12 112 PHE A N 1
ATOM 914 C CA . PHE A 1 112 ? -3.406 -4.427 -3.707 1.00 95.12 112 PHE A CA 1
ATOM 915 C C . PHE A 1 112 ? -1.890 -4.267 -3.625 1.00 95.12 112 PHE A C 1
ATOM 917 O O . PHE A 1 112 ? -1.322 -4.211 -2.533 1.00 95.12 112 PHE A O 1
ATOM 924 N N . ILE A 1 113 ? -1.231 -4.153 -4.776 1.00 95.19 113 ILE A N 1
ATOM 925 C CA . ILE A 1 113 ? 0.205 -3.901 -4.867 1.00 95.19 113 ILE A CA 1
ATOM 926 C C . ILE A 1 113 ? 0.420 -2.409 -5.098 1.00 95.19 113 ILE A C 1
ATOM 928 O O . ILE A 1 113 ? 0.196 -1.885 -6.189 1.00 95.19 113 ILE A O 1
ATOM 932 N N . LEU A 1 114 ? 0.865 -1.718 -4.049 1.00 94.38 114 LEU A N 1
ATOM 933 C CA . LEU A 1 114 ? 1.228 -0.305 -4.102 1.00 94.38 114 LEU A CA 1
ATOM 934 C C . LEU A 1 114 ? 2.713 -0.193 -4.434 1.00 94.38 114 LEU A C 1
ATOM 936 O O . LEU A 1 114 ? 3.561 -0.537 -3.611 1.00 94.38 114 LEU A O 1
ATOM 940 N N . SER A 1 115 ? 3.033 0.294 -5.628 1.00 93.31 115 SER A N 1
ATOM 941 C CA . SER A 1 115 ? 4.406 0.304 -6.129 1.00 93.31 115 SER A CA 1
ATOM 942 C C . SER A 1 115 ? 4.773 1.664 -6.723 1.00 93.31 115 SER A C 1
ATOM 944 O O . SER A 1 115 ? 4.070 2.145 -7.617 1.00 93.31 115 SER A O 1
ATOM 946 N N . PRO A 1 116 ? 5.851 2.321 -6.254 1.00 91.12 116 PRO A N 1
ATOM 947 C CA . PRO A 1 116 ? 6.338 3.540 -6.888 1.00 91.12 116 PRO A CA 1
ATOM 948 C C . PRO A 1 116 ? 6.934 3.233 -8.267 1.00 91.12 116 PRO A C 1
ATOM 950 O O . PRO A 1 116 ? 7.320 2.103 -8.556 1.00 91.12 116 PRO A O 1
ATOM 953 N N . VAL A 1 117 ? 7.082 4.263 -9.100 1.00 90.81 117 VAL A N 1
ATOM 954 C CA . VAL A 1 117 ? 7.810 4.152 -10.372 1.00 90.81 117 VAL A CA 1
ATOM 955 C C . VAL A 1 117 ? 9.237 4.655 -10.190 1.00 90.81 117 VAL A C 1
ATOM 957 O O . VAL A 1 117 ? 9.440 5.813 -9.828 1.00 90.81 117 VAL A O 1
ATOM 960 N N . TRP A 1 118 ? 10.235 3.817 -10.478 1.00 87.19 118 TRP A N 1
ATOM 961 C CA . TRP A 1 118 ? 11.654 4.181 -10.383 1.00 87.19 118 TRP A CA 1
ATOM 962 C C . TRP A 1 118 ? 12.310 4.168 -11.757 1.00 87.19 118 TRP A C 1
ATOM 964 O O . TRP A 1 118 ? 12.407 3.117 -12.388 1.00 87.19 118 TRP A O 1
ATOM 974 N N . ALA A 1 119 ? 12.747 5.338 -12.236 1.00 84.75 119 ALA A N 1
ATOM 975 C CA . ALA A 1 119 ? 13.340 5.505 -13.569 1.00 84.75 119 ALA A CA 1
ATOM 976 C C . ALA A 1 119 ? 12.507 4.835 -14.692 1.00 84.75 119 ALA A C 1
ATOM 978 O O . ALA A 1 119 ? 13.044 4.185 -15.588 1.00 84.75 119 ALA A O 1
ATOM 979 N N . GLY A 1 120 ? 11.173 4.926 -14.599 1.00 86.44 120 GLY A N 1
ATOM 980 C CA . GLY A 1 120 ? 10.236 4.298 -15.541 1.00 86.44 120 GLY A CA 1
ATOM 981 C C . GLY A 1 120 ? 10.082 2.774 -15.408 1.00 86.44 120 GLY A C 1
ATOM 982 O O . GLY A 1 120 ? 9.469 2.153 -16.275 1.00 86.44 120 GLY A O 1
ATOM 983 N N . ASN A 1 121 ? 10.632 2.159 -14.356 1.00 89.56 121 ASN A N 1
ATOM 984 C CA . ASN A 1 121 ? 10.633 0.715 -14.112 1.00 89.56 121 ASN A CA 1
ATOM 985 C C . ASN A 1 121 ? 10.006 0.339 -12.762 1.00 89.56 121 ASN A C 1
ATOM 987 O O . ASN A 1 121 ? 9.834 1.177 -11.874 1.00 89.56 121 ASN A O 1
ATOM 991 N N . LEU A 1 122 ? 9.687 -0.953 -12.624 1.00 91.44 122 LEU A N 1
ATOM 992 C CA . LEU A 1 122 ? 9.248 -1.560 -11.371 1.00 91.44 122 LEU A CA 1
ATOM 993 C C . LEU A 1 122 ? 10.437 -1.648 -10.388 1.00 91.44 122 LEU A C 1
ATOM 995 O O . LEU A 1 122 ? 11.513 -2.111 -10.794 1.00 91.44 122 LEU A O 1
ATOM 999 N N . PRO A 1 123 ? 10.269 -1.242 -9.115 1.00 90.19 123 PRO A N 1
ATOM 1000 C CA . PRO A 1 123 ? 11.290 -1.414 -8.088 1.00 90.19 123 PRO A CA 1
ATOM 1001 C C . PRO A 1 123 ? 11.709 -2.880 -7.968 1.00 90.19 123 PRO A C 1
ATOM 1003 O O . PRO A 1 123 ? 10.867 -3.775 -8.049 1.00 90.19 123 PRO A O 1
ATOM 1006 N N . ALA A 1 124 ? 13.001 -3.124 -7.738 1.00 88.56 124 ALA A N 1
ATOM 1007 C CA . ALA A 1 124 ? 13.551 -4.479 -7.693 1.00 88.56 124 ALA A CA 1
ATOM 1008 C C . ALA A 1 124 ? 12.843 -5.370 -6.657 1.00 88.56 124 ALA A C 1
ATOM 1010 O O . ALA A 1 124 ? 12.488 -6.492 -6.979 1.00 88.56 124 ALA A O 1
ATOM 1011 N N . ALA A 1 125 ? 12.528 -4.842 -5.470 1.00 87.50 125 ALA A N 1
ATOM 1012 C CA . ALA A 1 125 ? 11.820 -5.596 -4.432 1.00 87.50 125 ALA A CA 1
ATOM 1013 C C . ALA A 1 125 ? 10.395 -6.016 -4.840 1.00 87.50 125 ALA A C 1
ATOM 1015 O O . ALA A 1 125 ? 9.971 -7.123 -4.530 1.00 87.50 125 ALA A O 1
ATOM 1016 N N . VAL A 1 126 ? 9.654 -5.152 -5.547 1.00 91.69 126 VAL A N 1
ATOM 1017 C CA . VAL A 1 126 ? 8.295 -5.490 -6.012 1.00 91.69 126 VAL A CA 1
ATOM 1018 C C . VAL A 1 126 ? 8.361 -6.522 -7.130 1.00 91.69 126 VAL A C 1
ATOM 1020 O O . VAL A 1 126 ? 7.520 -7.408 -7.195 1.00 91.69 126 VAL A O 1
ATOM 1023 N N . ARG A 1 127 ? 9.379 -6.435 -7.988 1.00 92.12 127 ARG A N 1
ATOM 1024 C CA . ARG A 1 127 ? 9.634 -7.442 -9.015 1.00 92.12 127 ARG A CA 1
ATOM 1025 C C . ARG A 1 127 ? 9.937 -8.805 -8.401 1.00 92.12 127 ARG A C 1
ATOM 1027 O O . ARG A 1 127 ? 9.235 -9.748 -8.728 1.00 92.12 127 ARG A O 1
ATOM 1034 N N . SER A 1 128 ? 10.901 -8.874 -7.482 1.00 91.81 128 SER A N 1
ATOM 1035 C CA . SER A 1 128 ? 11.231 -10.120 -6.788 1.00 91.81 128 SER A CA 1
ATOM 1036 C C . SER A 1 128 ? 10.017 -10.694 -6.074 1.00 91.81 128 SER A C 1
ATOM 1038 O O . SER A 1 128 ? 9.750 -11.874 -6.200 1.00 91.81 128 SER A O 1
ATOM 1040 N N . PHE A 1 129 ? 9.206 -9.857 -5.419 1.00 93.31 129 PHE A N 1
ATOM 1041 C CA . PHE A 1 129 ? 7.950 -10.312 -4.824 1.00 93.31 129 PHE A CA 1
ATOM 1042 C C . PHE A 1 129 ? 7.001 -10.953 -5.850 1.00 93.31 129 PHE A C 1
ATOM 1044 O O . PHE A 1 129 ? 6.426 -12.001 -5.578 1.00 93.31 129 PHE A O 1
ATOM 1051 N N . LEU A 1 130 ? 6.825 -10.343 -7.025 1.00 94.44 130 LEU A N 1
ATOM 1052 C CA . LEU A 1 130 ? 5.971 -10.910 -8.072 1.00 94.44 130 LEU A CA 1
ATOM 1053 C C . LEU A 1 130 ? 6.516 -12.228 -8.623 1.00 94.44 130 LEU A C 1
ATOM 1055 O O . LEU A 1 130 ? 5.716 -13.087 -8.975 1.00 94.44 130 LEU A O 1
ATOM 1059 N N . GLU A 1 131 ? 7.837 -12.371 -8.712 1.00 93.12 131 GLU A N 1
ATOM 1060 C CA . GLU A 1 131 ? 8.501 -13.595 -9.168 1.00 93.12 131 GLU A CA 1
ATOM 1061 C C . GLU A 1 131 ? 8.397 -14.701 -8.109 1.00 93.12 131 GLU A C 1
ATOM 1063 O O . GLU A 1 131 ? 7.854 -15.766 -8.389 1.00 93.12 131 GLU A O 1
ATOM 1068 N N . ASP A 1 132 ? 8.832 -14.415 -6.881 1.00 92.88 132 ASP A N 1
ATOM 1069 C CA . ASP A 1 132 ? 8.927 -15.375 -5.777 1.00 92.88 132 ASP A CA 1
ATOM 1070 C C . ASP A 1 132 ? 7.553 -15.876 -5.311 1.00 92.88 132 ASP A C 1
ATOM 1072 O O . ASP A 1 132 ? 7.418 -17.019 -4.878 1.00 92.88 132 ASP A O 1
ATOM 1076 N N . TYR A 1 133 ? 6.521 -15.030 -5.398 1.00 94.00 133 TYR A N 1
ATOM 1077 C CA . TYR A 1 133 ? 5.168 -15.348 -4.932 1.00 94.00 133 TYR A CA 1
ATOM 1078 C C . TYR A 1 133 ? 4.154 -15.500 -6.069 1.00 94.00 133 TYR A C 1
ATOM 1080 O O . TYR A 1 133 ? 2.953 -15.541 -5.796 1.00 94.00 133 TYR A O 1
ATOM 1088 N N . ASN A 1 134 ? 4.588 -15.599 -7.333 1.00 93.69 134 ASN A N 1
ATOM 1089 C CA . ASN A 1 134 ? 3.667 -15.659 -8.475 1.00 93.69 134 ASN A CA 1
ATOM 1090 C C . ASN A 1 134 ? 2.618 -16.769 -8.325 1.00 93.69 134 ASN A C 1
ATOM 1092 O O . ASN A 1 134 ? 1.423 -16.531 -8.527 1.00 93.69 134 ASN A O 1
ATOM 1096 N N . ASP A 1 135 ? 3.071 -17.960 -7.924 1.00 93.44 135 ASP A N 1
ATOM 1097 C CA . ASP A 1 135 ? 2.222 -19.132 -7.725 1.00 93.44 135 ASP A CA 1
ATOM 1098 C C . ASP A 1 135 ? 1.182 -18.899 -6.630 1.00 93.44 135 ASP A C 1
ATOM 1100 O O . ASP A 1 135 ? -0.001 -19.157 -6.846 1.00 93.44 135 ASP A O 1
ATOM 1104 N N . SER A 1 136 ? 1.584 -18.314 -5.501 1.00 94.06 136 SER A N 1
ATOM 1105 C CA . SER A 1 136 ? 0.678 -17.960 -4.400 1.00 94.06 136 SER A CA 1
ATOM 1106 C C . SER A 1 136 ? -0.342 -16.883 -4.777 1.00 94.06 136 SER A C 1
ATOM 1108 O O . SER A 1 136 ? -1.394 -16.775 -4.149 1.00 94.06 136 SER A O 1
ATOM 1110 N N . LEU A 1 137 ? -0.047 -16.070 -5.796 1.00 94.56 137 LEU A N 1
ATOM 1111 C CA . LEU A 1 137 ? -0.962 -15.055 -6.317 1.00 94.56 137 LEU A CA 1
ATOM 1112 C C . LEU A 1 137 ? -1.984 -15.634 -7.312 1.00 94.56 137 LEU A C 1
ATOM 1114 O O . LEU A 1 137 ? -2.929 -14.927 -7.678 1.00 94.56 137 LEU A O 1
ATOM 1118 N N . LYS A 1 138 ? -1.807 -16.866 -7.815 1.00 92.81 138 LYS A N 1
ATOM 1119 C CA . LYS A 1 138 ? -2.734 -17.470 -8.788 1.00 92.81 138 LYS A CA 1
ATOM 1120 C C . LYS A 1 138 ? -4.140 -17.587 -8.188 1.00 92.81 138 LYS A C 1
ATOM 1122 O O . LYS A 1 138 ? -4.312 -17.959 -7.034 1.00 92.81 138 LYS A O 1
ATOM 1127 N N . GLY A 1 139 ? -5.151 -17.235 -8.983 1.00 91.31 139 GLY A N 1
ATOM 1128 C CA . GLY A 1 139 ? -6.554 -17.224 -8.548 1.00 91.31 139 GLY A CA 1
ATOM 1129 C C . GLY A 1 139 ? -6.937 -16.080 -7.600 1.00 91.31 139 GLY A C 1
ATOM 1130 O O . GLY A 1 139 ? -8.071 -16.054 -7.135 1.00 91.31 139 GLY A O 1
ATOM 1131 N N . LYS A 1 140 ? -6.025 -15.141 -7.308 1.00 94.62 140 LYS A N 1
ATOM 1132 C CA . LYS A 1 140 ? -6.306 -13.938 -6.512 1.00 94.62 140 LYS A CA 1
ATOM 1133 C C . LYS A 1 140 ? -6.579 -12.731 -7.414 1.00 94.62 140 LYS A C 1
ATOM 1135 O O . LYS A 1 140 ? -5.937 -12.576 -8.457 1.00 94.62 140 LYS A O 1
ATOM 1140 N N . ASP A 1 141 ? -7.458 -11.837 -6.970 1.00 96.25 141 ASP A N 1
ATOM 1141 C CA . ASP A 1 141 ? -7.721 -10.547 -7.609 1.00 96.25 141 ASP A CA 1
ATOM 1142 C C . ASP A 1 141 ? -6.570 -9.581 -7.287 1.00 96.25 141 ASP A C 1
ATOM 1144 O O . ASP A 1 141 ? -6.492 -9.019 -6.189 1.00 96.25 141 ASP A O 1
ATOM 1148 N N . VAL A 1 142 ? -5.644 -9.396 -8.229 1.00 97.12 142 VAL A N 1
ATOM 1149 C CA . VAL A 1 142 ? -4.473 -8.525 -8.045 1.00 97.12 142 VAL A CA 1
ATOM 1150 C C . VAL A 1 142 ? -4.729 -7.150 -8.659 1.00 97.12 142 VAL A C 1
ATOM 1152 O O . VAL A 1 142 ? -4.992 -7.047 -9.851 1.00 97.12 142 VAL A O 1
ATOM 1155 N N . TYR A 1 143 ? -4.579 -6.094 -7.864 1.00 97.06 143 TYR A N 1
ATOM 1156 C CA . TYR A 1 143 ? -4.728 -4.695 -8.269 1.00 97.06 143 TYR A CA 1
ATOM 1157 C C . TYR A 1 143 ? -3.387 -3.969 -8.177 1.00 97.06 143 TYR A C 1
ATOM 1159 O O . TYR A 1 143 ? -2.644 -4.149 -7.208 1.00 97.06 143 TYR A O 1
ATOM 1167 N N . LEU A 1 144 ? -3.086 -3.105 -9.144 1.00 96.38 144 LEU A N 1
ATOM 1168 C CA . LEU A 1 144 ? -1.879 -2.275 -9.135 1.00 96.38 144 LEU A CA 1
ATOM 1169 C C . LEU A 1 144 ? -2.229 -0.825 -8.803 1.00 96.38 144 LEU A C 1
ATOM 1171 O O . LEU A 1 144 ? -3.034 -0.203 -9.483 1.00 96.38 144 LEU A O 1
ATOM 1175 N N . VAL A 1 145 ? -1.559 -0.241 -7.815 1.00 95.12 145 VAL A N 1
ATOM 1176 C CA . VAL A 1 145 ? -1.693 1.186 -7.501 1.00 95.12 145 VAL A CA 1
ATOM 1177 C C . VAL A 1 145 ? -0.317 1.835 -7.534 1.00 95.12 145 VAL A C 1
ATOM 1179 O O . VAL A 1 145 ? 0.634 1.341 -6.926 1.00 95.12 145 VAL A O 1
ATOM 1182 N N . SER A 1 146 ? -0.194 2.961 -8.230 1.00 94.69 146 SER A N 1
ATOM 1183 C CA . SER A 1 146 ? 1.063 3.701 -8.310 1.00 94.69 146 SER A CA 1
ATOM 1184 C C . SER A 1 146 ? 0.839 5.201 -8.229 1.00 94.69 146 SER A C 1
ATOM 1186 O O . SER A 1 146 ? -0.132 5.725 -8.764 1.00 94.69 146 SER A O 1
ATOM 1188 N N . VAL A 1 147 ? 1.775 5.896 -7.584 1.00 90.81 147 VAL A N 1
ATOM 1189 C CA . VAL A 1 147 ? 1.856 7.359 -7.582 1.00 90.81 147 VAL A CA 1
ATOM 1190 C C . VAL A 1 147 ? 3.211 7.749 -8.156 1.00 90.81 147 VAL A C 1
ATOM 1192 O O . VAL A 1 147 ? 4.246 7.245 -7.714 1.00 90.81 147 VAL A O 1
ATOM 1195 N N . SER A 1 148 ? 3.219 8.632 -9.153 1.00 92.38 148 SER A N 1
ATOM 1196 C CA . SER A 1 148 ? 4.455 9.136 -9.767 1.00 92.38 148 SER A CA 1
ATOM 1197 C C . SER A 1 148 ? 4.247 10.499 -10.428 1.00 92.38 148 SER A C 1
ATOM 1199 O O . SER A 1 148 ? 3.115 10.922 -10.646 1.00 92.38 148 SER A O 1
ATOM 1201 N N . GLY A 1 149 ? 5.327 11.169 -10.839 1.00 89.12 149 GLY A N 1
ATOM 1202 C CA . GLY A 1 149 ? 5.224 12.428 -11.591 1.00 89.12 149 GLY A CA 1
ATOM 1203 C C . GLY A 1 149 ? 4.527 12.296 -12.957 1.00 89.12 149 GLY A C 1
ATOM 1204 O O . GLY A 1 149 ? 3.975 13.269 -13.465 1.00 89.12 149 GLY A O 1
ATOM 1205 N N . PHE A 1 150 ? 4.502 11.094 -13.545 1.00 90.50 150 PHE A N 1
ATOM 1206 C CA . PHE A 1 150 ? 3.961 10.853 -14.891 1.00 90.50 150 PHE A CA 1
ATOM 1207 C C . PHE A 1 150 ? 2.628 10.083 -14.919 1.00 90.50 150 PHE A C 1
ATOM 1209 O O . PHE A 1 150 ? 2.000 10.023 -15.977 1.00 90.50 150 PHE A O 1
ATOM 1216 N N . GLY A 1 151 ? 2.173 9.514 -13.795 1.00 90.62 151 GLY A N 1
ATOM 1217 C CA . GLY A 1 151 ? 0.914 8.757 -13.709 1.00 90.62 151 GLY A CA 1
ATOM 1218 C C . GLY A 1 151 ? 0.787 7.678 -14.796 1.00 90.62 151 GLY A C 1
ATOM 1219 O O . GLY A 1 151 ? 1.717 6.897 -15.023 1.00 90.62 151 GLY A O 1
ATOM 1220 N N . GLU A 1 152 ? -0.341 7.679 -15.512 1.00 90.94 152 GLU A N 1
ATOM 1221 C CA . GLU A 1 152 ? -0.663 6.754 -16.616 1.00 90.94 152 GLU A CA 1
AT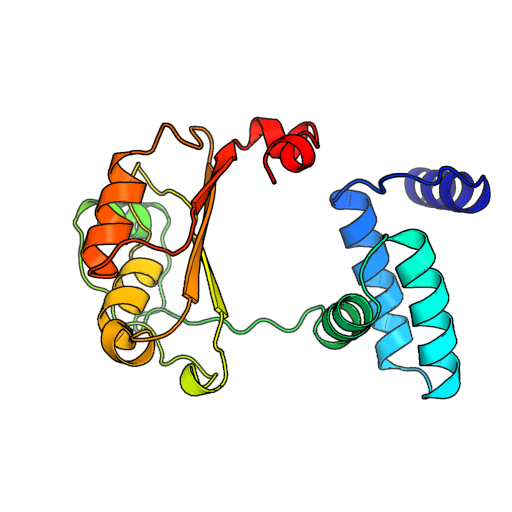OM 1222 C C . GLU A 1 152 ? 0.333 6.742 -17.785 1.00 90.94 152 GLU A C 1
ATOM 1224 O O . GLU A 1 152 ? 0.362 5.796 -18.579 1.00 90.94 152 GLU A O 1
ATOM 1229 N N . ARG A 1 153 ? 1.179 7.772 -17.915 1.00 91.75 153 ARG A N 1
ATOM 1230 C CA . ARG A 1 153 ? 2.183 7.835 -18.987 1.00 91.75 153 ARG A CA 1
ATOM 1231 C C . ARG A 1 153 ? 3.340 6.855 -18.782 1.00 91.75 153 ARG A C 1
ATOM 1233 O O . ARG A 1 153 ? 4.104 6.626 -19.717 1.00 91.75 153 ARG A O 1
ATOM 1240 N N . ASN A 1 154 ? 3.472 6.228 -17.610 1.00 92.06 154 ASN A N 1
ATOM 1241 C CA . ASN A 1 154 ? 4.504 5.220 -17.345 1.00 92.06 154 ASN A CA 1
ATOM 1242 C C . ASN A 1 154 ? 4.167 3.850 -17.966 1.00 92.06 154 ASN A C 1
ATOM 1244 O O . ASN A 1 154 ? 4.110 2.834 -17.273 1.00 92.06 154 ASN A O 1
ATOM 1248 N N . LYS A 1 155 ? 3.971 3.785 -19.287 1.00 92.69 155 LYS A N 1
ATOM 1249 C CA . LYS A 1 155 ? 3.575 2.544 -19.977 1.00 92.69 155 LYS A CA 1
ATOM 1250 C C . LYS A 1 155 ? 4.583 1.407 -19.797 1.00 92.69 155 LYS A C 1
ATOM 1252 O O . LYS A 1 155 ? 4.183 0.269 -19.577 1.00 92.69 155 LYS A O 1
ATOM 1257 N N . LYS A 1 156 ? 5.885 1.714 -19.771 1.00 92.31 156 LYS A N 1
ATOM 1258 C CA . LYS A 1 156 ? 6.947 0.726 -19.501 1.00 92.31 156 LYS A CA 1
ATOM 1259 C C . LYS A 1 156 ? 6.786 0.045 -18.138 1.00 92.31 156 LYS A C 1
ATOM 1261 O O . LYS A 1 156 ? 6.958 -1.166 -18.037 1.00 92.31 156 LYS A O 1
ATOM 1266 N N . PHE A 1 157 ? 6.433 0.805 -17.104 1.00 94.44 157 PHE A N 1
ATOM 1267 C CA . PHE A 1 157 ? 6.181 0.274 -15.766 1.00 94.44 157 PHE A CA 1
ATOM 1268 C C . PHE A 1 157 ? 4.982 -0.683 -15.762 1.00 94.44 157 PHE A C 1
ATOM 1270 O O . PHE A 1 157 ? 5.098 -1.789 -15.239 1.00 94.44 157 PHE A O 1
ATOM 1277 N N . GLN A 1 158 ? 3.878 -0.298 -16.412 1.00 94.19 158 GLN A N 1
ATOM 1278 C CA . GLN A 1 158 ? 2.676 -1.134 -16.516 1.00 94.19 158 GLN A CA 1
ATOM 1279 C C . GLN A 1 158 ? 2.959 -2.442 -17.269 1.00 94.19 158 GLN A C 1
ATOM 1281 O O . GLN A 1 158 ? 2.611 -3.518 -16.789 1.00 94.19 158 GLN A O 1
ATOM 1286 N N . LEU A 1 159 ? 3.649 -2.363 -18.412 1.00 94.75 159 LEU A N 1
ATOM 1287 C CA . LEU A 1 159 ? 4.036 -3.535 -19.205 1.00 94.75 159 LEU A CA 1
ATOM 1288 C C . LEU A 1 159 ? 4.936 -4.488 -18.414 1.00 94.75 159 LEU A C 1
ATOM 1290 O O . LEU A 1 159 ? 4.733 -5.699 -18.435 1.00 94.75 159 LEU A O 1
ATOM 1294 N N . LYS A 1 160 ? 5.909 -3.949 -17.670 1.00 94.06 160 LYS A N 1
ATOM 1295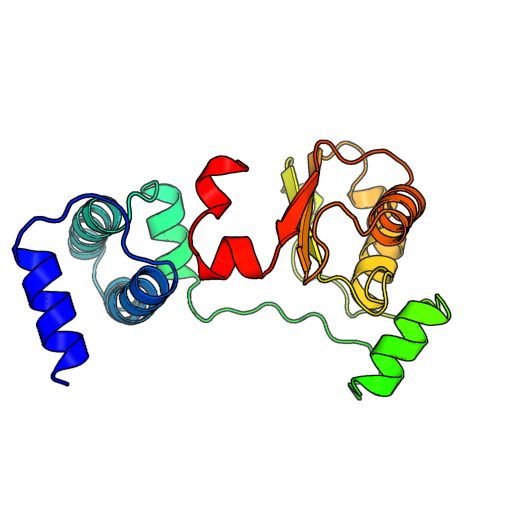 C CA . LYS A 1 160 ? 6.768 -4.762 -16.804 1.00 94.06 160 LYS A CA 1
ATOM 1296 C C . LYS A 1 160 ? 5.977 -5.433 -15.693 1.00 94.06 160 LYS A C 1
ATOM 1298 O O . LYS A 1 160 ? 6.188 -6.613 -15.451 1.00 94.06 160 LYS A O 1
ATOM 1303 N N . PHE A 1 161 ? 5.068 -4.716 -15.041 1.00 96.12 161 PHE A N 1
ATOM 1304 C CA . PHE A 1 161 ? 4.234 -5.311 -14.004 1.00 96.12 161 PHE A CA 1
ATOM 1305 C C . PHE A 1 161 ? 3.442 -6.514 -14.540 1.00 96.12 161 PHE A C 1
ATOM 1307 O O . PHE A 1 161 ? 3.518 -7.585 -13.949 1.00 96.12 161 PHE A O 1
ATOM 1314 N N . ARG A 1 162 ? 2.783 -6.375 -15.701 1.00 95.62 162 ARG A N 1
ATOM 1315 C CA . ARG A 1 162 ? 2.058 -7.476 -16.371 1.00 95.62 162 ARG A CA 1
ATOM 1316 C C . ARG A 1 162 ? 2.976 -8.653 -16.691 1.00 95.62 162 ARG A C 1
ATOM 1318 O O . ARG A 1 162 ? 2.624 -9.794 -16.417 1.00 95.62 162 ARG A O 1
ATOM 1325 N N . LYS A 1 163 ? 4.178 -8.374 -17.212 1.00 94.94 163 LYS A N 1
ATO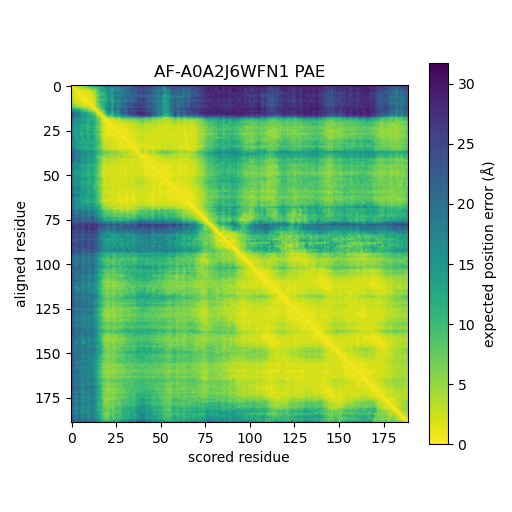M 1326 C CA . LYS A 1 163 ? 5.198 -9.395 -17.501 1.00 94.94 163 LYS A CA 1
ATOM 1327 C C . LYS A 1 163 ? 5.547 -10.215 -16.255 1.00 94.94 163 LYS A C 1
ATOM 1329 O O . LYS A 1 163 ? 5.524 -11.435 -16.326 1.00 94.94 163 LYS A O 1
ATOM 1334 N N . TYR A 1 164 ? 5.858 -9.561 -15.134 1.00 94.50 164 TYR A N 1
ATOM 1335 C CA . TYR A 1 164 ? 6.261 -10.251 -13.899 1.00 94.50 164 TYR A CA 1
ATOM 1336 C C . TYR A 1 164 ? 5.083 -10.897 -13.159 1.00 94.50 164 TYR A C 1
ATOM 1338 O O . TYR A 1 164 ? 5.257 -11.911 -12.493 1.00 94.50 164 TYR A O 1
ATOM 1346 N N . LEU A 1 165 ? 3.872 -10.352 -13.303 1.00 95.25 165 LEU A N 1
ATOM 1347 C CA . LEU A 1 165 ? 2.656 -10.996 -12.813 1.00 95.25 165 LEU A CA 1
ATOM 1348 C C . LEU A 1 165 ? 2.259 -12.213 -13.676 1.00 95.25 165 LEU A C 1
ATOM 1350 O O . LEU A 1 165 ? 1.604 -13.128 -13.179 1.00 95.25 165 LEU A O 1
ATOM 1354 N N . GLY A 1 166 ? 2.655 -12.243 -14.953 1.00 94.38 166 GLY A N 1
ATOM 1355 C CA . GLY A 1 166 ? 2.318 -13.299 -15.916 1.00 94.38 166 GLY A CA 1
ATOM 1356 C C . GLY A 1 166 ? 0.875 -13.241 -16.435 1.00 94.38 166 GLY A C 1
ATOM 1357 O O . GLY A 1 166 ? 0.426 -14.164 -17.106 1.00 94.38 166 GLY A O 1
ATOM 1358 N N . ARG A 1 167 ? 0.134 -12.180 -16.095 1.00 94.62 167 ARG A N 1
ATOM 1359 C CA . ARG A 1 167 ? -1.266 -11.922 -16.472 1.00 94.62 167 ARG A CA 1
ATOM 1360 C C . ARG A 1 167 ? -1.591 -10.440 -16.288 1.00 94.62 167 ARG A C 1
ATOM 1362 O O . ARG A 1 167 ? -0.817 -9.702 -15.673 1.00 94.62 167 ARG A O 1
ATOM 1369 N N . GLU A 1 168 ? -2.741 -10.016 -16.800 1.00 95.19 168 GLU A N 1
ATOM 1370 C CA . GLU A 1 168 ? -3.274 -8.686 -16.501 1.00 95.19 168 GLU A CA 1
ATOM 1371 C C . GLU A 1 168 ? -3.711 -8.602 -15.028 1.00 95.19 168 GLU A C 1
ATOM 1373 O O . GLU A 1 168 ? -4.302 -9.560 -14.514 1.00 95.19 168 GLU A O 1
ATOM 1378 N N . PRO A 1 169 ? -3.418 -7.494 -14.320 1.00 96.06 169 PRO A N 1
ATOM 1379 C CA . PRO A 1 169 ? -4.100 -7.209 -13.065 1.00 96.06 169 PRO A CA 1
ATOM 1380 C C . PRO A 1 169 ? -5.599 -7.017 -13.308 1.00 96.06 169 PRO A C 1
ATOM 1382 O O . PRO A 1 169 ? -6.018 -6.651 -14.403 1.00 96.06 169 PRO A O 1
ATOM 1385 N N . MET A 1 170 ? -6.390 -7.202 -12.254 1.00 96.56 170 MET A N 1
ATOM 1386 C CA . MET A 1 170 ? -7.827 -6.938 -12.272 1.00 96.56 170 MET A CA 1
ATOM 1387 C C . MET A 1 170 ? -8.123 -5.472 -12.607 1.00 96.56 170 MET A C 1
ATOM 1389 O O . MET A 1 170 ? -9.032 -5.188 -13.377 1.00 96.56 170 MET A O 1
ATOM 1393 N N . ASP A 1 171 ? -7.342 -4.549 -12.043 1.00 95.06 171 ASP A N 1
ATOM 1394 C CA . ASP A 1 171 ? -7.362 -3.138 -12.422 1.00 95.06 171 ASP A CA 1
ATOM 1395 C C . ASP A 1 171 ? -6.048 -2.447 -12.025 1.00 95.06 171 ASP A C 1
ATOM 1397 O O . ASP A 1 171 ? -5.264 -2.958 -11.208 1.00 95.06 171 ASP A O 1
ATOM 1401 N N . SER A 1 172 ? -5.800 -1.268 -12.592 1.00 94.19 172 SER A N 1
ATOM 1402 C CA . SER A 1 172 ? -4.645 -0.440 -12.277 1.00 94.19 172 SER A CA 1
ATOM 1403 C C . SER A 1 172 ? -5.007 1.032 -12.096 1.00 94.19 172 SER A C 1
ATOM 1405 O O . SER A 1 172 ? -5.547 1.652 -13.002 1.00 94.19 172 SER A O 1
ATOM 1407 N N . LEU A 1 173 ? -4.602 1.617 -10.966 1.00 93.44 173 LEU A N 1
ATOM 1408 C CA . LEU A 1 173 ? -4.777 3.036 -10.660 1.00 93.44 173 LEU A CA 1
ATOM 1409 C C . LEU A 1 173 ? -3.428 3.771 -10.688 1.00 93.44 173 LEU A C 1
ATOM 1411 O O . LEU A 1 173 ? -2.624 3.634 -9.756 1.00 93.44 173 LEU A O 1
ATOM 1415 N N . MET A 1 174 ? -3.156 4.549 -11.745 1.00 92.94 174 MET A N 1
ATOM 1416 C CA . MET A 1 174 ? -1.923 5.344 -11.860 1.00 92.94 174 MET A CA 1
ATOM 1417 C C . MET A 1 174 ? -2.181 6.827 -11.581 1.00 92.94 174 MET A C 1
ATOM 1419 O O . MET A 1 174 ? -2.582 7.606 -12.449 1.00 92.94 174 MET A O 1
ATOM 1423 N N . LEU A 1 175 ? -1.872 7.250 -10.363 1.00 90.56 175 LEU A N 1
ATOM 1424 C CA . LEU A 1 175 ? -2.062 8.625 -9.919 1.00 90.56 175 LEU A CA 1
ATOM 1425 C C . LEU A 1 175 ? -0.847 9.487 -10.259 1.00 90.56 175 LEU A C 1
ATOM 1427 O O . LEU A 1 175 ? 0.310 9.062 -10.130 1.00 90.56 175 LEU A O 1
ATOM 1431 N N . LYS A 1 176 ? -1.111 10.735 -10.656 1.00 90.62 176 LYS A N 1
ATOM 1432 C CA . LYS A 1 176 ? -0.070 11.754 -10.739 1.00 90.62 176 LYS A CA 1
ATOM 1433 C C . LYS A 1 176 ? 0.144 12.359 -9.356 1.00 90.62 176 LYS A C 1
ATOM 1435 O O . LYS A 1 176 ? -0.810 12.593 -8.616 1.00 90.62 176 LYS A O 1
ATOM 1440 N N . GLU A 1 177 ? 1.389 12.655 -9.011 1.00 86.62 177 GLU A N 1
ATOM 1441 C CA . GLU A 1 177 ? 1.712 13.333 -7.750 1.00 86.62 177 GLU A CA 1
ATOM 1442 C C . GLU A 1 177 ? 0.975 14.678 -7.607 1.00 86.62 177 GLU A C 1
ATOM 1444 O O . GLU A 1 177 ? 0.459 14.997 -6.536 1.00 86.62 177 GLU A O 1
ATOM 1449 N N . ASP A 1 178 ? 0.827 15.421 -8.708 1.00 85.56 178 ASP A N 1
ATOM 1450 C CA . ASP A 1 178 ? 0.071 16.678 -8.730 1.00 85.56 178 ASP A CA 1
ATOM 1451 C C . ASP A 1 178 ? -1.397 16.493 -8.323 1.00 85.56 178 ASP A C 1
ATOM 1453 O O . ASP A 1 178 ? -1.945 17.334 -7.610 1.00 85.56 178 ASP A O 1
ATOM 1457 N N . ASP A 1 179 ? -2.028 15.389 -8.735 1.00 81.88 179 ASP A N 1
ATOM 1458 C CA . ASP A 1 179 ? -3.430 15.098 -8.415 1.00 81.88 179 ASP A CA 1
ATOM 1459 C C . ASP A 1 179 ? -3.589 14.819 -6.916 1.00 81.88 179 ASP A C 1
ATOM 1461 O O . ASP A 1 179 ? -4.548 15.262 -6.283 1.00 81.88 179 ASP A O 1
ATOM 1465 N N . MET A 1 180 ? -2.603 14.143 -6.317 1.00 77.00 180 MET A N 1
ATOM 1466 C CA . MET A 1 180 ? -2.558 13.896 -4.874 1.00 77.00 180 MET A CA 1
ATOM 1467 C C . MET A 1 180 ? -2.395 15.194 -4.084 1.00 77.00 180 MET A C 1
ATOM 1469 O O . MET A 1 180 ? -3.084 15.399 -3.085 1.00 77.00 180 MET A O 1
ATOM 1473 N N . ASN A 1 181 ? -1.510 16.081 -4.542 1.00 76.06 181 ASN A N 1
ATOM 1474 C CA . ASN A 1 181 ? -1.247 17.361 -3.885 1.00 76.06 181 ASN A CA 1
ATOM 1475 C C . ASN A 1 181 ? -2.449 18.312 -3.957 1.00 76.06 181 ASN A C 1
ATOM 1477 O O . ASN A 1 181 ? -2.693 19.063 -3.014 1.00 76.06 181 ASN A O 1
ATOM 1481 N N . LYS A 1 182 ? -3.222 18.248 -5.045 1.00 79.00 182 LYS A N 1
ATOM 1482 C CA . LYS A 1 182 ? -4.443 19.043 -5.243 1.00 79.00 182 LYS A CA 1
ATOM 1483 C C . LYS A 1 182 ? -5.707 18.392 -4.662 1.00 79.00 182 LYS A C 1
ATOM 1485 O O . LYS A 1 182 ? -6.776 18.975 -4.774 1.00 79.00 182 LYS A O 1
ATOM 1490 N N . ASN A 1 183 ? -5.595 17.221 -4.023 1.00 71.56 183 ASN A N 1
ATOM 1491 C CA . ASN A 1 183 ? -6.722 16.391 -3.570 1.00 71.56 183 ASN A CA 1
ATOM 1492 C C . ASN A 1 183 ? -7.725 16.008 -4.685 1.00 71.56 183 ASN A C 1
ATOM 1494 O O . ASN A 1 183 ? -8.878 15.724 -4.388 1.00 71.56 183 ASN A O 1
ATOM 1498 N N . LEU A 1 184 ? -7.288 15.937 -5.946 1.00 74.75 184 LEU A N 1
ATOM 1499 C CA . LEU A 1 184 ? -8.120 15.578 -7.110 1.00 74.75 184 LEU A CA 1
ATOM 1500 C C . LEU A 1 184 ? -8.157 14.063 -7.380 1.00 74.75 184 LEU A C 1
ATOM 1502 O O . LEU A 1 184 ? -8.632 13.605 -8.413 1.00 74.75 184 LEU A O 1
ATOM 1506 N N . TYR A 1 185 ? -7.628 13.251 -6.464 1.00 72.94 185 TYR A N 1
ATOM 1507 C CA . TYR A 1 185 ? -7.567 11.797 -6.631 1.00 72.94 185 TYR A CA 1
ATOM 1508 C C . TYR A 1 185 ? -8.949 11.134 -6.596 1.00 72.94 185 TYR A C 1
ATOM 1510 O O . TYR A 1 185 ? -9.106 10.065 -7.170 1.00 72.94 185 TYR A O 1
ATOM 1518 N N . SER A 1 186 ? -9.945 11.750 -5.950 1.00 68.38 186 SER A N 1
ATOM 1519 C CA . SER A 1 186 ? -11.315 11.224 -5.885 1.00 68.38 186 SER A CA 1
ATOM 1520 C C . SER A 1 186 ? -12.036 11.232 -7.230 1.00 68.38 186 SER A C 1
ATOM 1522 O O . SER A 1 186 ? -12.994 10.496 -7.390 1.00 68.38 186 SER A O 1
ATOM 1524 N N . GLU A 1 187 ? -11.584 12.039 -8.189 1.00 73.81 187 GLU A N 1
ATOM 1525 C CA . GLU A 1 187 ? -12.137 12.075 -9.551 1.00 73.81 187 GLU A CA 1
ATOM 1526 C C . GLU A 1 187 ? -11.612 10.922 -10.423 1.00 73.81 187 GLU A C 1
ATOM 1528 O O . GLU A 1 187 ? -12.038 10.756 -11.563 1.00 73.81 187 GLU A O 1
ATOM 1533 N N . LYS A 1 188 ? -10.646 10.149 -9.908 1.00 70.12 188 LYS A N 1
ATOM 1534 C CA . LYS A 1 188 ? -9.945 9.076 -10.626 1.00 70.12 188 LYS A CA 1
ATOM 1535 C C . LYS A 1 188 ? -10.225 7.680 -10.067 1.00 70.12 188 LYS A C 1
ATOM 1537 O O . LYS A 1 188 ? -9.559 6.738 -10.488 1.00 70.12 188 LYS A O 1
ATOM 15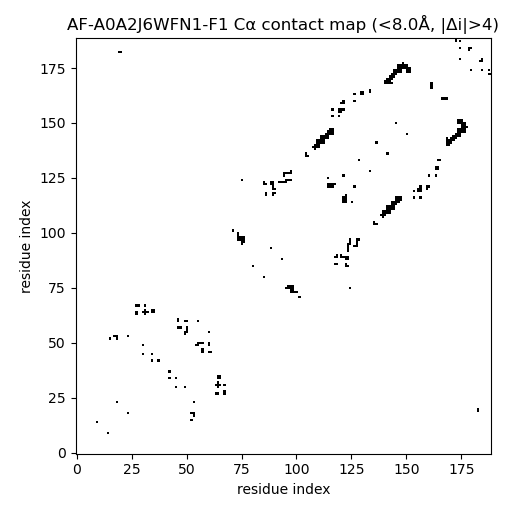42 N N . VAL A 1 189 ? -11.128 7.572 -9.091 1.00 63.47 189 VAL A N 1
ATOM 1543 C CA . VAL A 1 189 ? -11.501 6.334 -8.387 1.00 63.47 189 VAL A CA 1
ATOM 1544 C C . VAL A 1 189 ? -12.961 6.021 -8.657 1.00 63.47 189 VAL A C 1
ATOM 1546 O O . VAL A 1 189 ? -13.758 6.982 -8.655 1.00 63.47 189 VAL A O 1
#

Solvent-accessible surface area (backbone atoms only — not comparable to full-atom values): 11045 Å² total; per-residue (Å²): 106,72,72,55,54,52,49,54,48,49,66,72,71,66,74,86,72,75,66,50,75,69,50,48,53,51,50,49,58,58,50,20,59,52,56,70,74,52,55,78,72,57,40,51,54,53,46,54,54,49,25,72,66,70,72,46,56,65,68,56,47,55,47,51,33,70,45,61,90,70,76,91,80,73,52,50,80,78,74,76,84,42,75,68,58,50,44,46,31,18,71,69,66,46,84,45,67,60,48,78,75,92,66,75,57,82,84,46,63,68,45,79,47,78,46,57,65,39,95,57,22,54,40,29,66,62,48,29,47,30,58,80,40,38,76,68,48,60,98,39,47,37,32,39,36,34,54,30,91,60,24,72,72,42,53,61,26,55,55,49,50,30,60,50,59,71,46,82,57,79,46,74,48,51,37,33,46,67,34,59,75,69,66,51,50,72,83,76,107

pLDDT: mean 83.7, std 13.67, range [42.28, 97.12]

Secondary structure (DSSP, 8-state):
-HHHHHHHHHHHTT--S---HHHHHHHHHHHHHHHHHS-HHHHHHHHHHHHHHH---HHHHHHHHHHTT---PPPBTT----HHHHHHHHHTT---PBPPPSS-GGG-SEEEEE---BTTB--HHHHHHHHHTTTTTTTSEEEEEEEESSGGG-HHHHHHHHHHHTS--SEEEEEEHHHHHTTGGGGG-

Mean predicted aligned error: 9.14 Å

Foldseek 3Di:
DVVVVVVVVVVVVPPPDDDAPVRLVVLLVVLLVVLVPDDPVVVVVSLVSNCSRHVDDSVVSNVSSPCPPPDDDKAFPVRDDDLVVQLVCQVVVDATDIHDGPDQLLPAQEAEDEFEQRPLGTGNVVLNCLQVCLVSCPNHQYEYEYEEQQFPVSVSHLVSVCVSNVHHHNYYGGHYPVCSVVVVCVVRD

InterPro domains:
  IPR026816 Flavodoxin domain [PF12724] (99-169)
  IPR029039 Flavoprotein-like superfamily [G3DSA:3.40.50.360] (35-184)
  IPR029039 Flavoprotein-like superfamily [SSF52218] (54-153)